Protein AF-A0A8T4Z631-F1 (afdb_monomer)

Solvent-accessible surface area (backbone atoms only — not comparable to full-atom values): 11661 Å² total; per-residue (Å²): 138,84,84,82,86,63,99,55,103,60,93,72,88,73,88,67,98,59,80,54,45,49,34,35,32,44,15,36,30,64,66,63,25,51,55,51,40,50,57,44,39,74,72,73,38,45,54,48,79,35,82,49,74,78,55,65,81,77,54,72,71,79,36,39,31,43,27,37,29,51,68,24,35,81,46,59,54,68,60,20,14,54,43,37,25,56,48,38,45,54,36,55,76,67,65,35,79,35,77,44,78,51,72,51,70,73,60,45,40,45,65,20,25,32,51,49,23,35,33,68,64,70,65,55,72,63,47,82,44,67,59,51,39,64,96,77,40,18,43,51,52,88,53,28,36,22,47,79,86,36,51,32,40,78,43,71,46,33,67,37,92,80,42,51,21,77,59,28,42,49,47,62,48,33,45,75,47,25,96,57,45,59,28,77,47,51,59,76,31,68,76,34,71,68,48,31,54,50,50,50,49,52,34,48,73,72,60,27,28,36,36,35,78

Foldseek 3Di:
DDLDDDPDPDRQDDDDPDLAAQEEEEELAPVLLVVVQVVCVVSVFAEDEAADLVCLVVDDSRGHYYYYHQVQLLPDLVSSLVSLLSSLLSCVVSVHPHYHYGAALLRGGQVQSSVVSNCVNVVQQADEAESADVVQQWDAAPQFTDRVNHTSLPDVQCVPPRTHDNDGRNQVVNVVRHPFAEAEDGPVQVVDDVSVVVRVVVCVVVSGRYYYD

Radius of gyration: 17.19 Å; Cα contacts (8 Å, |Δi|>4): 403; chains: 1; bounding box: 43×38×43 Å

Nearest PDB structures (foldseek):
  4xfm-assembly1_A  TM=9.436E-01  e=1.739E-15  Pectobacterium atrosepticum SCRI1043
  3dqq-assembly2_B  TM=9.424E-01  e=1.323E-14  Salmonella enterica subsp. enterica serovar Typhimurium
  3dqq-assembly1_A-2  TM=9.366E-01  e=4.416E-14  Salmonella enterica subsp. enterica serovar Typhimurium
  5dmh-assembly2_B  TM=9.183E-01  e=3.216E-14  Cupriavidus necator H16
  1yzy-assembly2_B  TM=9.073E-01  e=1.143E-13  Haemophilus influenzae

Structure (mmCIF, N/CA/C/O backbone):
data_AF-A0A8T4Z631-F1
#
_entry.id   AF-A0A8T4Z631-F1
#
loop_
_atom_site.group_PDB
_atom_site.id
_atom_site.type_symbol
_atom_site.label_atom_id
_atom_site.label_alt_id
_atom_site.label_comp_id
_atom_site.label_asym_id
_atom_site.label_entity_id
_atom_site.label_seq_id
_atom_site.pdbx_PDB_ins_code
_atom_site.Cartn_x
_atom_site.Cartn_y
_atom_site.Cartn_z
_atom_site.occupancy
_atom_site.B_iso_or_equiv
_atom_site.auth_seq_id
_atom_site.auth_comp_id
_atom_site.auth_asym_id
_atom_site.auth_atom_id
_atom_site.pdbx_PDB_model_num
ATOM 1 N N . MET A 1 1 ? -22.930 11.752 7.030 1.00 38.34 1 MET A N 1
ATOM 2 C CA . MET A 1 1 ? -21.666 12.297 6.495 1.00 38.34 1 MET A CA 1
ATOM 3 C C . MET A 1 1 ? -21.968 12.879 5.117 1.00 38.34 1 MET A C 1
ATOM 5 O O . MET A 1 1 ? -22.491 12.146 4.289 1.00 38.34 1 MET A O 1
ATOM 9 N N . LYS A 1 2 ? -21.793 14.190 4.899 1.00 23.59 2 LYS A N 1
ATOM 10 C CA . LYS A 1 2 ? -21.996 14.839 3.589 1.00 23.59 2 LYS A CA 1
ATOM 11 C C . LYS A 1 2 ? -20.621 15.268 3.084 1.00 23.59 2 LYS A C 1
ATOM 13 O O . LYS A 1 2 ? -20.040 16.187 3.647 1.00 23.59 2 LYS A O 1
ATOM 18 N N . TYR A 1 3 ? -20.108 14.593 2.062 1.00 34.78 3 TYR A N 1
ATOM 19 C CA . TYR A 1 3 ? -18.973 15.090 1.292 1.00 34.78 3 TYR A CA 1
ATOM 20 C C . TYR A 1 3 ? -19.517 16.160 0.342 1.00 34.78 3 TYR A C 1
ATOM 22 O O . TYR A 1 3 ? -20.403 15.869 -0.460 1.00 34.78 3 TYR A O 1
ATOM 30 N N . ILE A 1 4 ? -19.062 17.406 0.473 1.00 29.86 4 ILE A N 1
ATOM 31 C CA . ILE A 1 4 ? -19.377 18.454 -0.502 1.00 29.86 4 ILE A CA 1
ATOM 32 C C . ILE A 1 4 ? -18.250 18.431 -1.532 1.00 29.86 4 ILE A C 1
ATOM 34 O O . ILE A 1 4 ? -17.122 18.816 -1.235 1.00 29.86 4 ILE A O 1
ATOM 38 N N . TYR A 1 5 ? -18.558 17.919 -2.722 1.00 29.17 5 TYR A N 1
ATOM 39 C CA . TYR A 1 5 ? -17.719 18.071 -3.905 1.00 29.17 5 TYR A CA 1
ATOM 40 C C . TYR A 1 5 ? -17.897 19.502 -4.426 1.00 29.17 5 TYR A C 1
ATOM 42 O O . TYR A 1 5 ? -18.980 19.856 -4.884 1.00 29.17 5 TYR A O 1
ATOM 50 N N . GLU A 1 6 ? -16.855 20.329 -4.345 1.00 29.75 6 GLU A N 1
ATOM 51 C CA . GLU A 1 6 ? -16.788 21.598 -5.082 1.00 29.75 6 GLU A CA 1
ATOM 52 C C . GLU A 1 6 ? -15.973 21.407 -6.370 1.00 29.75 6 GLU A C 1
ATOM 54 O O . GLU A 1 6 ? -14.903 20.804 -6.352 1.00 29.75 6 GLU A O 1
ATOM 59 N N . GLU A 1 7 ? -16.476 21.959 -7.479 1.00 35.12 7 GLU A N 1
ATOM 60 C CA . GLU A 1 7 ? -16.032 21.834 -8.886 1.00 35.12 7 GLU A CA 1
ATOM 61 C C . GLU A 1 7 ? -14.609 22.340 -9.229 1.00 35.12 7 GLU A C 1
ATOM 63 O O . GLU A 1 7 ? -14.261 22.530 -10.395 1.00 35.12 7 GLU A O 1
ATOM 68 N N . SER A 1 8 ? -13.720 22.508 -8.253 1.00 38.06 8 SER A N 1
ATOM 69 C CA . SER A 1 8 ? -12.289 22.693 -8.525 1.00 38.06 8 SER A CA 1
ATOM 70 C C . SER A 1 8 ? -11.587 21.349 -8.341 1.00 38.06 8 SER A C 1
ATOM 72 O O . SER A 1 8 ? -11.856 20.660 -7.369 1.00 38.06 8 SER A O 1
ATOM 74 N N . HIS A 1 9 ? -10.714 20.950 -9.270 1.00 39.91 9 HIS A N 1
ATOM 75 C CA . HIS A 1 9 ? -10.110 19.609 -9.408 1.00 39.91 9 HIS A CA 1
ATOM 76 C C . HIS A 1 9 ? -9.180 19.153 -8.246 1.00 39.91 9 HIS A C 1
ATOM 78 O O . HIS A 1 9 ? -8.131 18.548 -8.466 1.00 39.91 9 HIS A O 1
ATOM 84 N N . ARG A 1 10 ? -9.516 19.450 -6.989 1.00 38.12 10 ARG A N 1
ATOM 85 C CA . ARG A 1 10 ? -8.820 19.017 -5.777 1.00 38.12 10 ARG A CA 1
ATOM 86 C C . ARG A 1 10 ? -9.844 18.695 -4.696 1.00 38.12 10 ARG A C 1
ATOM 88 O O . ARG A 1 10 ? -10.510 19.595 -4.192 1.00 38.12 10 ARG A O 1
ATOM 95 N N . ALA A 1 11 ? -9.915 17.428 -4.296 1.00 41.62 11 ALA A N 1
ATOM 96 C CA . ALA A 1 11 ? -10.585 17.049 -3.060 1.00 41.62 11 ALA A CA 1
ATOM 97 C C . ALA A 1 11 ? -9.910 17.793 -1.895 1.00 41.62 11 ALA A C 1
ATOM 99 O O . ALA A 1 11 ? -8.734 17.567 -1.608 1.00 41.62 11 ALA A O 1
ATOM 100 N N . LYS A 1 12 ? -10.626 18.718 -1.254 1.00 37.22 12 LYS A N 1
ATOM 101 C CA . LYS A 1 12 ? -10.192 19.329 0.005 1.00 37.22 12 LYS A CA 1
ATOM 102 C C . LYS A 1 12 ? -10.783 18.505 1.142 1.00 37.22 12 LYS A C 1
ATOM 104 O O . LYS A 1 12 ? -12.004 18.400 1.236 1.00 37.22 12 LYS A O 1
ATOM 109 N N . LEU A 1 13 ? -9.939 17.944 2.010 1.00 48.94 13 LEU A N 1
ATOM 110 C CA . LEU A 1 13 ? -10.410 17.496 3.320 1.00 48.94 13 LEU A CA 1
ATOM 111 C C . LEU A 1 13 ? -10.856 18.743 4.095 1.00 48.94 13 LEU A C 1
ATOM 113 O O . LEU A 1 13 ? -10.063 19.649 4.350 1.00 48.94 13 LEU A O 1
ATOM 117 N N . VAL A 1 14 ? -12.150 18.826 4.392 1.00 43.47 14 VAL A N 1
ATOM 118 C CA . VAL A 1 14 ? -12.734 19.914 5.180 1.00 43.47 14 VAL A CA 1
ATOM 119 C C . VAL A 1 14 ? -12.650 19.521 6.648 1.00 43.47 14 VAL A C 1
ATOM 121 O O . VAL A 1 14 ? -13.172 18.475 7.018 1.00 43.47 14 VAL A O 1
ATOM 124 N N . ARG A 1 15 ? -12.036 20.380 7.476 1.00 48.59 15 ARG A N 1
ATOM 125 C CA . ARG A 1 15 ? -11.939 20.197 8.933 1.00 48.59 15 ARG A CA 1
ATOM 126 C C . ARG A 1 15 ? -13.333 20.013 9.526 1.00 48.59 15 ARG A C 1
ATOM 128 O O . ARG A 1 15 ? -14.098 20.976 9.631 1.00 48.59 15 ARG A O 1
ATOM 135 N N . THR A 1 16 ? -13.649 18.801 9.959 1.00 46.75 16 THR A N 1
ATOM 136 C CA . THR A 1 16 ? -14.729 18.588 10.918 1.00 46.75 16 THR A CA 1
ATOM 137 C C . THR A 1 16 ? -14.157 18.843 12.306 1.00 46.75 16 THR A C 1
ATOM 139 O O . THR A 1 16 ? -13.132 18.282 12.658 1.00 46.75 16 THR A O 1
ATOM 142 N N . GLY A 1 17 ? -14.747 19.766 13.068 1.00 43.00 17 GLY A N 1
ATOM 143 C CA . GLY A 1 17 ? -14.206 20.290 14.333 1.00 43.00 17 GLY A CA 1
ATOM 144 C C . GLY A 1 17 ? -14.158 19.308 15.515 1.00 43.00 17 GLY A C 1
ATOM 145 O O . GLY A 1 17 ? -14.515 19.692 16.625 1.00 43.00 17 GLY A O 1
ATOM 146 N N . SER A 1 18 ? -13.747 18.060 15.302 1.00 47.25 18 SER A N 1
ATOM 147 C CA . SER A 1 18 ? -13.479 17.063 16.338 1.00 47.25 18 SER A CA 1
ATOM 148 C C . SER A 1 18 ? -11.974 16.925 16.578 1.00 47.25 18 SER A C 1
ATOM 150 O O . SER A 1 18 ? -11.205 16.822 15.631 1.00 47.25 18 SER A O 1
ATOM 152 N N . ASN A 1 19 ? -11.568 16.890 17.851 1.00 52.81 19 ASN A N 1
ATOM 153 C CA . ASN A 1 19 ? -10.188 16.730 18.344 1.00 52.81 19 ASN A CA 1
ATOM 154 C C . ASN A 1 19 ? -9.588 15.325 18.087 1.00 52.81 19 ASN A C 1
ATOM 156 O O . ASN A 1 19 ? -8.954 14.755 18.975 1.00 52.81 19 ASN A O 1
ATOM 160 N N . LEU A 1 20 ? -9.845 14.724 16.928 1.00 66.50 20 LEU A N 1
ATOM 161 C CA . LEU A 1 20 ? -9.451 13.354 16.611 1.00 66.50 20 LEU A CA 1
ATOM 162 C C . LEU A 1 20 ? -8.587 13.350 15.355 1.00 66.50 20 LEU A C 1
ATOM 164 O O . LEU A 1 20 ? -8.885 14.037 14.382 1.00 66.50 20 LEU A O 1
ATOM 168 N N . VAL A 1 21 ? -7.517 12.563 15.402 1.00 78.94 21 VAL A N 1
ATOM 169 C CA . VAL A 1 21 ? -6.667 12.275 14.247 1.00 78.94 21 VAL A CA 1
ATOM 170 C C . VAL A 1 21 ? -7.543 11.651 13.165 1.00 78.94 21 VAL A C 1
ATOM 172 O O . VAL A 1 21 ? -8.194 10.636 13.407 1.00 78.94 21 VAL A O 1
ATOM 175 N N . GLU A 1 22 ? -7.562 12.243 11.973 1.00 89.19 22 GLU A N 1
ATOM 176 C CA . GLU A 1 22 ? -8.437 11.794 10.887 1.00 89.19 22 GLU A CA 1
ATOM 177 C C . GLU A 1 22 ? -7.770 10.707 10.032 1.00 89.19 22 GLU A C 1
ATOM 179 O O . GLU A 1 22 ? -8.456 9.823 9.518 1.00 89.19 22 GLU A O 1
ATOM 184 N N . ILE A 1 23 ? -6.438 10.749 9.885 1.00 95.69 23 ILE A N 1
ATOM 185 C CA . ILE A 1 23 ? -5.686 9.816 9.034 1.00 95.69 23 ILE A CA 1
ATOM 186 C C . ILE A 1 23 ? -4.470 9.249 9.771 1.00 95.69 23 ILE A C 1
ATOM 188 O O . ILE A 1 23 ? -3.599 9.980 10.242 1.00 95.69 23 ILE A O 1
ATOM 192 N N . GLY A 1 24 ? -4.374 7.924 9.789 1.00 96.56 24 GLY A N 1
ATOM 193 C CA . GLY A 1 24 ? -3.217 7.167 10.243 1.00 96.56 24 GLY A CA 1
ATOM 194 C C . GLY A 1 24 ? -2.478 6.575 9.052 1.00 96.56 24 GLY A C 1
ATOM 195 O O . GLY A 1 24 ? -2.991 5.702 8.357 1.00 96.56 24 GLY A O 1
ATOM 196 N N . VAL A 1 25 ? -1.265 7.041 8.797 1.00 98.25 25 VAL A N 1
ATOM 197 C CA . VAL A 1 25 ? -0.382 6.488 7.776 1.00 98.25 25 VAL A CA 1
ATOM 198 C C . VAL A 1 25 ? 0.544 5.462 8.413 1.00 98.25 25 VAL A C 1
ATOM 200 O O . VAL A 1 25 ? 1.181 5.747 9.420 1.00 98.25 25 VAL A O 1
ATOM 203 N N . ILE A 1 26 ? 0.679 4.297 7.787 1.00 98.38 26 ILE A N 1
ATOM 204 C CA . ILE A 1 26 ? 1.702 3.304 8.136 1.00 98.38 26 ILE A CA 1
ATOM 205 C C . ILE A 1 26 ? 2.688 3.241 6.970 1.00 98.38 26 ILE A C 1
ATOM 207 O O . ILE A 1 26 ? 2.317 2.838 5.868 1.00 98.38 26 ILE A O 1
ATOM 211 N N . ALA A 1 27 ? 3.933 3.646 7.185 1.00 98.12 27 ALA A N 1
ATOM 212 C CA . ALA A 1 27 ? 4.992 3.661 6.181 1.00 98.12 27 ALA A CA 1
ATOM 213 C C . ALA A 1 27 ? 6.052 2.607 6.503 1.00 98.12 27 ALA A C 1
ATOM 215 O O . ALA A 1 27 ? 6.403 2.418 7.659 1.00 98.12 27 ALA A O 1
ATOM 216 N N . ASP A 1 28 ? 6.536 1.914 5.475 1.00 97.00 28 ASP A N 1
ATOM 217 C CA . ASP A 1 28 ? 7.517 0.831 5.597 1.00 97.00 28 ASP A CA 1
ATOM 218 C C . ASP A 1 28 ? 8.963 1.317 5.794 1.00 97.00 28 ASP A C 1
ATOM 220 O O . ASP A 1 28 ? 9.832 0.510 6.134 1.00 97.00 28 ASP A O 1
ATOM 224 N N . ASP A 1 29 ? 9.220 2.608 5.559 1.00 96.44 29 ASP A N 1
ATOM 225 C CA . ASP A 1 29 ? 10.499 3.277 5.793 1.00 96.44 29 ASP A CA 1
ATOM 226 C C . ASP A 1 29 ? 10.352 4.770 6.144 1.00 96.44 29 ASP A C 1
ATOM 228 O O . ASP A 1 29 ? 9.376 5.440 5.779 1.00 96.44 29 ASP A O 1
ATOM 232 N N . LEU A 1 30 ? 11.406 5.329 6.745 1.00 96.38 30 LEU A N 1
ATOM 233 C CA . LEU A 1 30 ? 11.456 6.731 7.157 1.00 96.38 30 LEU A CA 1
ATOM 234 C C . LEU A 1 30 ? 11.362 7.727 5.991 1.00 96.38 30 LEU A C 1
ATOM 236 O O . LEU A 1 30 ? 10.782 8.808 6.126 1.00 96.38 30 LEU A O 1
ATOM 240 N N . THR A 1 31 ? 11.937 7.399 4.829 1.00 94.50 31 THR A N 1
ATOM 241 C CA . THR A 1 31 ? 11.908 8.311 3.671 1.00 94.50 31 THR A CA 1
ATOM 242 C C . THR A 1 31 ? 10.494 8.422 3.112 1.00 94.50 31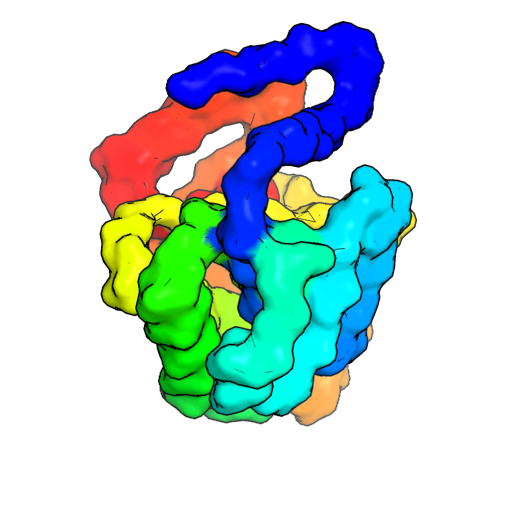 THR A C 1
ATOM 244 O O . THR A 1 31 ? 10.007 9.532 2.889 1.00 94.50 31 THR A O 1
ATOM 247 N N . GLY A 1 32 ? 9.800 7.294 2.943 1.00 94.06 32 GLY A N 1
ATOM 248 C CA . GLY A 1 32 ? 8.401 7.262 2.532 1.00 94.06 32 GLY A CA 1
ATOM 249 C C . GLY A 1 32 ? 7.463 7.885 3.565 1.00 94.06 32 GLY A C 1
ATOM 250 O O . GLY A 1 32 ? 6.494 8.545 3.173 1.00 94.06 32 GLY A O 1
ATOM 251 N N . ALA A 1 33 ? 7.766 7.733 4.858 1.00 96.94 33 ALA A N 1
ATOM 252 C CA . ALA A 1 33 ? 7.044 8.394 5.940 1.00 96.94 33 ALA A CA 1
ATOM 253 C C . ALA A 1 33 ? 7.127 9.925 5.817 1.00 96.94 33 ALA A C 1
ATOM 255 O O . ALA A 1 33 ? 6.100 10.604 5.753 1.00 96.94 33 ALA A O 1
ATOM 256 N N . ASN A 1 34 ? 8.343 10.465 5.702 1.00 96.94 34 ASN A N 1
ATOM 257 C CA . ASN A 1 34 ? 8.568 11.906 5.584 1.00 96.94 34 ASN A CA 1
ATOM 258 C C . ASN A 1 34 ? 8.007 12.490 4.282 1.00 96.94 34 ASN A C 1
ATOM 260 O O . ASN A 1 34 ? 7.379 13.547 4.324 1.00 96.94 34 ASN A O 1
ATOM 264 N N . ASP A 1 35 ? 8.175 11.809 3.142 1.00 94.19 35 ASP A N 1
ATOM 265 C CA . ASP A 1 35 ? 7.587 12.258 1.872 1.00 94.19 35 ASP A CA 1
ATOM 266 C C . ASP A 1 35 ? 6.061 12.367 1.989 1.00 94.19 35 ASP A C 1
ATOM 268 O O . ASP A 1 35 ? 5.486 13.417 1.698 1.00 94.19 35 ASP A O 1
ATOM 272 N N . THR A 1 36 ? 5.409 11.330 2.527 1.00 94.06 36 THR A N 1
ATOM 273 C CA . THR A 1 36 ? 3.954 11.327 2.741 1.00 94.06 36 THR A CA 1
ATOM 274 C C . THR A 1 36 ? 3.524 12.425 3.713 1.00 94.06 36 THR A C 1
ATOM 276 O O . THR A 1 36 ? 2.571 13.157 3.436 1.00 94.06 36 THR A O 1
ATOM 279 N N . GLY A 1 37 ? 4.250 12.592 4.822 1.00 96.00 37 GLY A N 1
ATOM 280 C CA . GLY A 1 37 ? 3.968 13.632 5.809 1.00 96.00 37 GLY A CA 1
ATOM 281 C C . GLY A 1 37 ? 4.041 15.043 5.218 1.00 96.00 37 GLY A C 1
ATOM 282 O O . GLY A 1 37 ? 3.163 15.873 5.462 1.00 96.00 37 GLY A O 1
ATOM 283 N N . VAL A 1 38 ? 5.030 15.299 4.356 1.00 95.81 38 VAL A N 1
ATOM 284 C CA . VAL A 1 38 ? 5.153 16.567 3.622 1.00 95.81 38 VAL A CA 1
ATOM 285 C C . VAL A 1 38 ? 3.978 16.780 2.663 1.00 95.81 38 VAL A C 1
ATOM 287 O O . VAL A 1 38 ? 3.501 17.912 2.552 1.00 95.81 38 VAL A O 1
ATOM 290 N N . GLN A 1 39 ? 3.481 15.740 1.981 1.00 94.69 39 GLN A N 1
ATOM 291 C CA . GLN A 1 39 ? 2.326 15.892 1.084 1.00 94.69 39 GLN A CA 1
ATOM 292 C C . GLN A 1 39 ? 1.060 16.313 1.842 1.00 94.69 39 GLN A C 1
ATOM 294 O O . GLN A 1 39 ? 0.379 17.237 1.394 1.00 94.69 39 GLN A O 1
ATOM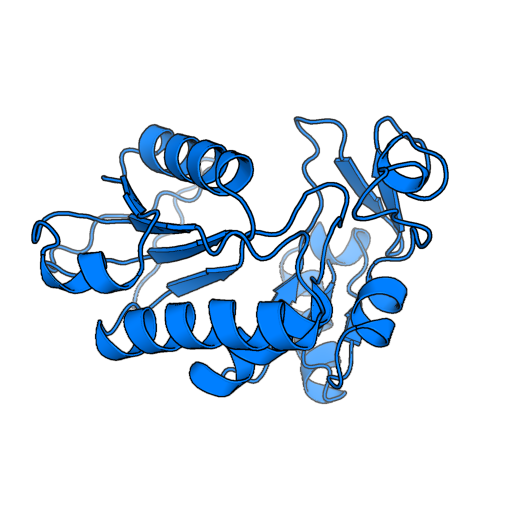 299 N N . PHE A 1 40 ? 0.773 15.707 3.001 1.00 95.62 40 PHE A N 1
ATOM 300 C CA . PHE A 1 40 ? -0.365 16.10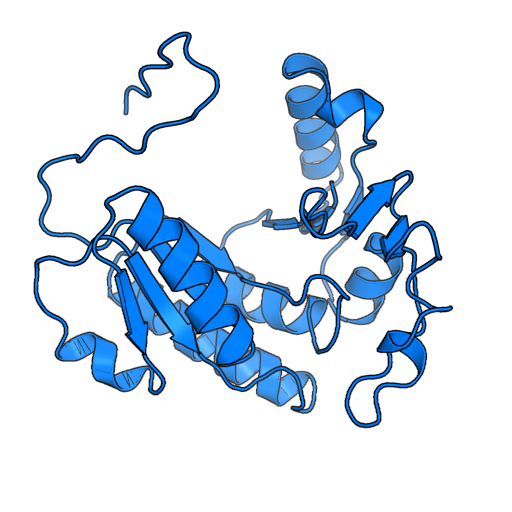3 3.840 1.00 95.62 40 PHE A CA 1
ATOM 301 C C . PHE A 1 40 ? -0.187 17.507 4.432 1.00 95.62 40 PHE A C 1
ATOM 303 O O . PHE A 1 40 ? -1.104 18.328 4.358 1.00 95.62 40 PHE A O 1
ATOM 310 N N . SER A 1 41 ? 1.016 17.839 4.912 1.00 94.94 41 SER A N 1
ATOM 311 C CA . SER A 1 41 ? 1.327 19.180 5.422 1.00 94.94 41 SER A CA 1
ATOM 312 C C . SER A 1 41 ? 1.138 20.274 4.363 1.00 94.94 41 SER A C 1
ATOM 314 O O . SER A 1 41 ? 0.569 21.327 4.654 1.00 94.94 41 SER A O 1
ATOM 316 N N . LYS A 1 42 ? 1.499 20.008 3.100 1.00 94.12 42 LYS A N 1
ATOM 317 C CA . LYS A 1 42 ? 1.238 20.919 1.968 1.00 94.12 42 LYS A CA 1
ATOM 318 C C . LYS A 1 42 ? -0.251 21.144 1.684 1.00 94.12 42 LYS A C 1
ATOM 320 O O . LYS A 1 42 ? -0.584 22.149 1.062 1.00 94.12 42 LYS A O 1
ATOM 325 N N . GLN A 1 43 ? -1.134 20.244 2.126 1.00 93.75 43 GLN A N 1
ATOM 326 C CA . GLN A 1 43 ? -2.590 20.436 2.071 1.00 93.75 43 GLN A CA 1
ATOM 327 C C . GLN A 1 43 ? -3.145 21.180 3.300 1.00 93.75 43 GLN A C 1
ATOM 329 O O . GLN A 1 43 ? -4.355 21.362 3.404 1.00 93.75 43 GLN A O 1
ATOM 334 N N . GLY A 1 44 ? -2.284 21.636 4.218 1.00 93.12 44 GLY A N 1
ATOM 335 C CA . GLY A 1 44 ? -2.678 22.360 5.428 1.00 93.12 44 GLY A CA 1
ATOM 336 C C . GLY A 1 44 ? -3.035 21.465 6.616 1.00 93.12 44 GLY A C 1
ATOM 337 O O . GLY A 1 44 ? -3.535 21.977 7.615 1.00 93.12 44 GLY A O 1
ATOM 338 N N . LEU A 1 45 ? -2.778 20.155 6.526 1.00 93.62 45 LEU A N 1
ATOM 339 C CA . LEU A 1 45 ? -3.037 19.201 7.604 1.00 93.62 45 LEU A CA 1
ATOM 340 C C . LEU A 1 45 ? -1.835 19.119 8.546 1.00 93.62 45 LEU A C 1
ATOM 342 O O . LEU A 1 45 ? -0.695 18.889 8.126 1.00 93.62 45 LEU A O 1
ATOM 346 N N . ARG A 1 46 ? -2.077 19.280 9.844 1.00 94.31 46 ARG A N 1
ATOM 347 C CA . ARG A 1 46 ? -1.046 19.154 10.875 1.00 94.31 46 ARG A CA 1
ATOM 348 C C . ARG A 1 46 ? -0.651 17.700 10.974 1.00 94.31 46 ARG A C 1
ATOM 350 O O . ARG A 1 46 ? -1.448 16.848 11.359 1.00 94.31 46 ARG A O 1
ATOM 357 N N . THR A 1 47 ? 0.583 17.445 10.578 1.00 94.88 47 THR A N 1
ATOM 358 C CA . THR A 1 47 ? 1.092 16.100 10.369 1.00 94.88 47 THR A CA 1
ATOM 359 C C . THR A 1 47 ? 2.302 15.878 11.255 1.00 94.88 47 THR A C 1
ATOM 361 O O . THR A 1 47 ? 3.188 16.732 11.302 1.00 94.88 47 THR A O 1
ATOM 364 N N . ILE A 1 48 ? 2.355 14.732 11.929 1.00 94.75 48 ILE A N 1
ATOM 365 C CA . ILE A 1 48 ? 3.558 14.271 12.625 1.00 94.75 48 ILE A CA 1
ATOM 366 C C . ILE A 1 48 ? 4.080 12.987 11.983 1.00 94.75 48 ILE A C 1
ATOM 368 O O . ILE A 1 48 ? 3.304 12.198 11.441 1.00 94.75 48 ILE A O 1
ATOM 372 N N . VAL A 1 49 ? 5.384 12.757 12.106 1.00 96.31 49 VAL A N 1
ATOM 373 C CA . VAL A 1 49 ? 6.012 11.467 11.813 1.00 96.31 49 VAL A CA 1
ATOM 374 C C . VAL A 1 49 ? 6.542 10.882 13.119 1.00 96.31 49 VAL A C 1
ATOM 376 O O . VAL A 1 49 ? 7.284 11.542 13.845 1.00 96.31 49 VAL A O 1
ATOM 379 N N . LEU A 1 50 ? 6.146 9.649 13.417 1.00 94.94 50 LEU A N 1
ATOM 380 C CA . LEU A 1 50 ? 6.552 8.874 14.577 1.00 94.94 50 LEU A CA 1
ATOM 381 C C . LEU A 1 50 ? 7.467 7.740 14.125 1.00 94.94 50 LEU A C 1
ATOM 383 O O . LEU A 1 50 ? 7.073 6.896 13.325 1.00 94.94 50 LEU A O 1
ATOM 387 N N . THR A 1 51 ? 8.672 7.695 14.685 1.00 93.06 51 THR A N 1
ATOM 388 C CA . THR A 1 51 ? 9.627 6.587 14.497 1.00 93.06 51 THR A CA 1
ATOM 389 C C . THR A 1 51 ? 9.428 5.462 15.512 1.00 93.06 51 THR A C 1
ATOM 391 O O . THR A 1 51 ? 10.065 4.414 15.431 1.00 93.06 51 THR A O 1
ATOM 394 N N . ARG A 1 52 ? 8.569 5.687 16.513 1.00 88.31 52 ARG A N 1
ATOM 395 C CA . ARG A 1 52 ? 8.220 4.728 17.562 1.00 88.31 52 ARG A CA 1
ATOM 396 C C . ARG A 1 52 ? 6.720 4.778 17.788 1.00 88.31 52 ARG A C 1
ATOM 398 O O . ARG A 1 52 ? 6.170 5.836 18.094 1.00 88.31 52 ARG A O 1
ATOM 405 N N . VAL A 1 53 ? 6.063 3.635 17.634 1.00 83.94 53 VAL A N 1
ATOM 406 C CA . VAL A 1 53 ? 4.603 3.522 17.738 1.00 83.94 53 VAL A CA 1
ATOM 407 C C . VAL A 1 53 ? 4.102 3.852 19.151 1.00 83.94 53 VAL A C 1
ATOM 409 O O . VAL A 1 53 ? 2.999 4.363 19.325 1.00 83.94 53 VAL A O 1
ATOM 412 N N . GLU A 1 54 ? 4.926 3.628 20.176 1.00 85.38 54 GLU A N 1
ATOM 413 C CA . GLU A 1 54 ? 4.573 3.878 21.575 1.00 85.38 54 GLU A CA 1
ATOM 414 C C . GLU A 1 54 ? 4.345 5.366 21.867 1.00 85.38 54 GLU A C 1
ATOM 416 O O . GLU A 1 54 ? 3.561 5.699 22.758 1.00 85.38 54 GLU A O 1
ATOM 421 N N . SER A 1 55 ? 4.966 6.254 21.083 1.00 85.94 55 SER A N 1
ATOM 422 C CA . SER A 1 55 ? 4.822 7.708 21.203 1.00 85.94 55 SER A CA 1
ATOM 423 C C . SER A 1 55 ? 3.427 8.217 20.833 1.00 85.94 55 SER A C 1
ATOM 425 O O . SER A 1 55 ? 3.123 9.376 21.098 1.00 85.94 55 SER A O 1
ATOM 427 N N . LEU A 1 56 ? 2.554 7.364 20.279 1.00 81.88 56 LEU A N 1
ATOM 428 C CA . LEU A 1 56 ? 1.170 7.723 19.962 1.00 81.88 56 LEU A CA 1
ATOM 429 C C . LEU A 1 56 ? 0.390 8.213 21.198 1.00 81.88 56 LEU A C 1
ATOM 431 O O . LEU A 1 56 ? -0.497 9.053 21.078 1.00 81.88 56 LEU A O 1
ATOM 435 N N . LYS A 1 57 ? 0.734 7.720 22.394 1.00 78.44 57 LYS A N 1
ATOM 436 C CA . LYS A 1 57 ? 0.053 8.074 23.652 1.00 78.44 57 LYS A CA 1
ATOM 437 C C . LYS A 1 57 ? 0.334 9.502 24.120 1.00 78.44 57 LYS A C 1
ATOM 439 O O . LYS A 1 57 ? -0.502 10.088 24.802 1.00 78.44 57 LYS A O 1
ATOM 444 N N . ASP A 1 58 ? 1.481 10.052 23.737 1.00 80.75 58 ASP A N 1
ATOM 445 C CA . ASP A 1 58 ? 1.961 11.368 24.176 1.00 80.75 58 ASP A CA 1
ATOM 446 C C . ASP A 1 58 ? 1.670 12.464 23.136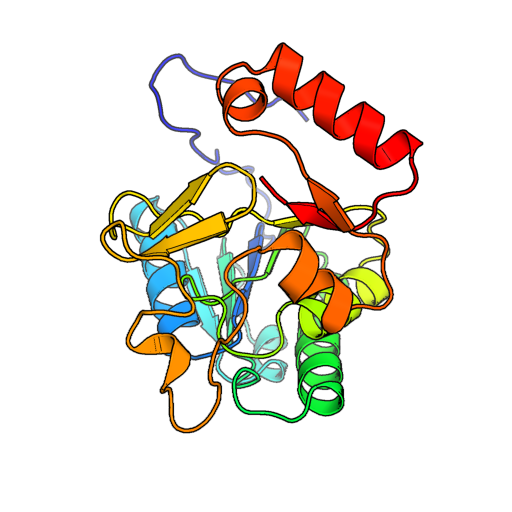 1.00 80.75 58 ASP A C 1
ATOM 448 O O . ASP A 1 58 ? 2.240 13.557 23.164 1.00 80.75 58 ASP A O 1
ATOM 452 N N . MET A 1 59 ? 0.789 12.161 22.182 1.00 80.06 59 MET A N 1
ATOM 453 C CA . MET A 1 59 ? 0.522 13.008 21.032 1.00 80.06 59 MET A CA 1
ATOM 454 C C . MET A 1 59 ? -0.227 14.296 21.397 1.00 80.06 59 MET A C 1
ATOM 456 O O . MET A 1 59 ? -1.190 14.264 22.172 1.00 80.06 59 MET A O 1
ATOM 460 N N . PRO A 1 60 ? 0.145 15.445 20.795 1.00 78.00 60 PRO A N 1
ATOM 461 C CA . PRO A 1 60 ? -0.662 16.651 20.886 1.00 78.00 60 PRO A CA 1
ATOM 462 C C . PRO A 1 60 ? -2.087 16.388 20.389 1.00 78.00 60 PRO A C 1
ATOM 464 O O . PRO A 1 60 ? -2.288 15.728 19.372 1.00 78.00 60 PRO A O 1
ATOM 467 N N . ARG A 1 61 ? -3.083 16.970 21.065 1.00 73.19 61 ARG A N 1
ATOM 468 C CA . ARG A 1 61 ? -4.519 16.788 20.758 1.00 73.19 61 ARG A CA 1
ATOM 469 C C . ARG A 1 61 ? -4.985 17.475 19.467 1.00 73.19 61 ARG A C 1
ATOM 471 O O . ARG A 1 61 ? -6.180 17.578 19.226 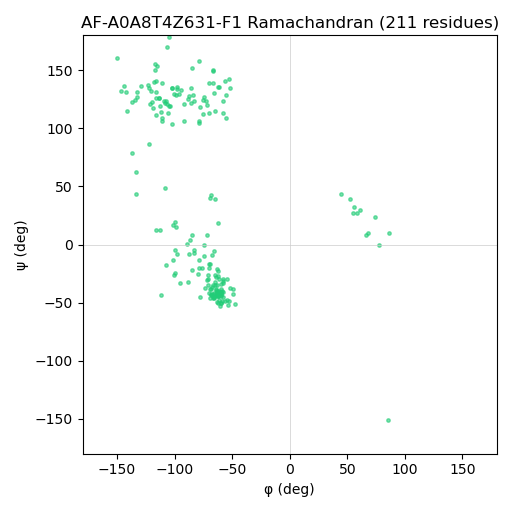1.00 73.19 61 ARG A O 1
ATOM 478 N N . ASP A 1 62 ? -4.051 18.000 18.685 1.00 84.94 62 ASP A N 1
ATOM 479 C CA . ASP A 1 62 ? -4.307 18.960 17.619 1.00 84.94 62 ASP A CA 1
ATOM 480 C C . ASP A 1 62 ? -3.560 18.574 16.334 1.00 84.94 62 ASP A C 1
ATOM 482 O O . ASP A 1 62 ? -2.901 19.390 15.690 1.00 84.94 62 ASP A O 1
ATOM 486 N N . ILE A 1 63 ? -3.619 17.280 16.016 1.00 90.75 63 ILE A N 1
ATOM 487 C CA . ILE A 1 63 ? -2.958 16.641 14.879 1.00 90.75 63 ILE A CA 1
ATOM 488 C C . ILE A 1 63 ? -4.024 16.003 14.001 1.00 90.75 63 ILE A C 1
ATOM 490 O O . ILE A 1 63 ? -4.894 15.293 14.495 1.00 90.75 63 ILE A O 1
ATOM 494 N N . ASP A 1 64 ? -3.930 16.252 12.699 1.00 92.00 64 ASP A N 1
ATOM 495 C CA . ASP A 1 64 ? -4.899 15.771 11.716 1.00 92.00 64 ASP A CA 1
ATOM 496 C C . ASP A 1 64 ? -4.407 14.456 11.076 1.00 92.00 64 ASP A C 1
ATOM 498 O O . ASP A 1 64 ? -5.205 13.571 10.765 1.00 92.00 64 ASP A O 1
ATOM 502 N N . VAL A 1 65 ? -3.082 14.301 10.925 1.00 95.69 65 VAL A N 1
ATOM 503 C CA . VAL A 1 65 ? -2.440 13.121 10.325 1.00 95.69 65 VAL A CA 1
ATOM 504 C C . VAL A 1 65 ? -1.284 12.619 11.185 1.00 95.69 65 VAL A C 1
ATOM 506 O O . VAL A 1 65 ? -0.382 13.377 11.552 1.00 95.69 65 VAL A O 1
ATOM 509 N N . ILE A 1 66 ? -1.259 11.317 11.448 1.00 95.56 66 ILE A N 1
ATOM 510 C CA . ILE A 1 66 ? -0.127 10.647 12.094 1.00 95.56 66 ILE A CA 1
ATOM 511 C C . ILE A 1 66 ? 0.503 9.693 11.099 1.00 95.56 66 ILE A C 1
ATOM 513 O O . ILE A 1 66 ? -0.176 8.829 10.560 1.00 95.56 66 ILE A O 1
ATOM 517 N N . VAL A 1 67 ? 1.806 9.824 10.880 1.00 97.50 67 VAL A N 1
ATOM 518 C CA . VAL A 1 67 ? 2.586 8.894 10.068 1.00 97.50 67 VAL A CA 1
ATOM 519 C C . VAL A 1 67 ? 3.462 8.051 10.977 1.00 97.50 67 VAL A C 1
ATOM 521 O O . VAL A 1 67 ? 4.280 8.593 11.707 1.00 97.50 67 VAL A O 1
ATOM 524 N N . ILE A 1 68 ? 3.303 6.735 10.935 1.00 97.44 68 ILE A N 1
ATOM 525 C CA . ILE A 1 68 ? 4.095 5.777 11.703 1.00 97.44 68 ILE A CA 1
ATOM 526 C C . ILE A 1 68 ? 5.075 5.110 10.744 1.00 97.44 68 ILE A C 1
ATOM 528 O O . ILE A 1 68 ? 4.656 4.462 9.786 1.00 97.44 68 ILE A O 1
ATOM 532 N N . ASP A 1 69 ? 6.366 5.272 11.004 1.00 97.50 69 ASP A N 1
ATOM 533 C CA . ASP A 1 69 ? 7.430 4.540 10.324 1.00 97.50 69 ASP A CA 1
ATOM 534 C C . ASP A 1 69 ? 7.671 3.198 11.027 1.00 97.50 69 ASP A C 1
ATOM 536 O O . ASP A 1 69 ? 7.956 3.149 12.226 1.00 97.50 69 ASP A O 1
ATOM 540 N N . THR A 1 70 ? 7.526 2.101 10.286 1.00 97.12 70 THR A N 1
ATOM 541 C CA . THR A 1 70 ? 7.693 0.741 10.805 1.00 97.12 70 THR A CA 1
ATOM 542 C C . THR A 1 70 ? 9.070 0.148 10.529 1.00 97.12 70 THR A C 1
ATOM 544 O O . THR A 1 70 ? 9.363 -0.931 11.062 1.00 97.12 70 THR A O 1
ATOM 547 N N . GLU A 1 71 ? 9.921 0.803 9.726 1.00 96.56 71 GLU A N 1
ATOM 548 C CA . GLU A 1 71 ? 11.232 0.283 9.296 1.00 96.56 71 GLU A CA 1
ATOM 549 C C . GLU A 1 71 ? 11.147 -1.202 8.874 1.00 96.56 71 GLU A C 1
ATOM 551 O O . GLU A 1 71 ? 11.932 -2.056 9.302 1.00 96.56 71 GLU A O 1
ATOM 556 N N . SER A 1 72 ? 10.096 -1.545 8.121 1.00 97.06 72 SER A N 1
ATOM 557 C CA . SER A 1 72 ? 9.699 -2.925 7.811 1.00 97.06 72 SER A CA 1
ATOM 558 C C . SER A 1 72 ? 10.107 -3.387 6.415 1.00 97.06 72 SER A C 1
AT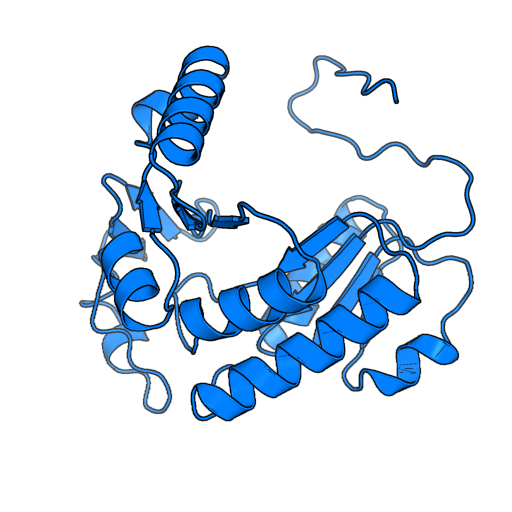OM 560 O O . SER A 1 72 ? 10.112 -4.594 6.156 1.00 97.06 72 SER A O 1
ATOM 562 N N . ARG A 1 73 ? 10.522 -2.465 5.534 1.00 96.69 73 ARG A N 1
ATOM 563 C CA . ARG A 1 73 ? 10.847 -2.761 4.129 1.00 96.69 73 ARG A CA 1
ATOM 564 C C . ARG A 1 73 ? 11.849 -3.902 3.966 1.00 96.69 73 ARG A C 1
ATOM 566 O O . ARG A 1 73 ? 11.632 -4.801 3.162 1.00 96.69 73 ARG A O 1
ATOM 573 N N . ALA A 1 74 ? 12.948 -3.847 4.713 1.00 96.44 74 ALA A N 1
ATOM 574 C CA . ALA A 1 74 ? 14.058 -4.795 4.614 1.00 96.44 74 ALA A CA 1
ATOM 575 C C . ALA A 1 74 ? 13.900 -6.030 5.518 1.00 96.44 74 ALA A C 1
ATOM 577 O O . ALA A 1 74 ? 14.795 -6.875 5.570 1.00 96.44 74 ALA A O 1
ATOM 578 N N . LEU A 1 75 ? 12.803 -6.128 6.273 1.00 97.62 75 LEU A N 1
ATOM 579 C CA . LEU A 1 75 ? 12.603 -7.231 7.203 1.00 97.62 75 LEU A CA 1
ATOM 580 C C . LEU A 1 75 ? 12.137 -8.502 6.484 1.00 97.62 75 LEU A C 1
ATOM 582 O O . LEU A 1 75 ? 11.520 -8.432 5.419 1.00 97.62 75 LEU A O 1
ATOM 586 N N . PRO A 1 76 ? 12.344 -9.676 7.104 1.00 97.81 76 PRO A N 1
ATOM 587 C CA . PRO A 1 76 ? 11.601 -10.875 6.750 1.00 97.81 76 PRO A CA 1
ATOM 588 C C . PRO A 1 76 ? 10.088 -10.623 6.775 1.00 97.81 76 PRO A C 1
ATOM 590 O O . PRO A 1 76 ? 9.577 -9.954 7.673 1.00 97.81 76 PRO A O 1
ATOM 593 N N . SER A 1 77 ? 9.370 -11.226 5.827 1.00 97.75 77 SER A N 1
ATOM 594 C CA . SER A 1 77 ? 7.928 -11.037 5.612 1.00 97.75 77 SER A CA 1
ATOM 595 C C . SER A 1 77 ? 7.064 -11.166 6.875 1.00 97.75 77 SER A C 1
ATOM 597 O O . SER A 1 77 ? 6.099 -10.415 7.017 1.00 97.75 77 SER A O 1
ATOM 599 N N . SER A 1 78 ? 7.382 -12.101 7.780 1.00 98.12 78 SER A N 1
ATOM 600 C CA . SER A 1 78 ? 6.646 -12.296 9.039 1.00 98.12 78 SER A CA 1
ATOM 601 C C . SER A 1 78 ? 6.870 -11.153 10.029 1.00 98.12 78 SER A C 1
ATOM 603 O O . SER A 1 78 ? 5.920 -10.659 10.621 1.00 98.12 78 SER A O 1
ATOM 605 N N . LEU A 1 79 ? 8.108 -10.669 10.152 1.00 98.25 79 LEU A N 1
ATOM 606 C CA . LEU A 1 79 ? 8.428 -9.536 11.020 1.00 98.25 79 LEU A CA 1
ATOM 607 C C . LEU A 1 79 ? 7.869 -8.223 10.464 1.00 98.25 79 LEU A C 1
ATOM 609 O O . LEU A 1 79 ? 7.442 -7.368 11.236 1.00 98.25 79 LEU A O 1
ATOM 613 N N . ALA A 1 80 ? 7.846 -8.063 9.136 1.00 98.38 80 ALA A N 1
ATOM 614 C CA . ALA A 1 80 ? 7.186 -6.927 8.500 1.00 98.38 80 ALA A CA 1
ATOM 615 C C . ALA A 1 80 ? 5.682 -6.913 8.818 1.00 98.38 80 ALA A C 1
ATOM 617 O O . ALA A 1 80 ? 5.179 -5.886 9.270 1.00 98.38 80 ALA A O 1
ATOM 618 N N . TYR A 1 81 ? 5.009 -8.065 8.676 1.00 98.69 81 TYR A N 1
ATOM 619 C CA . TYR A 1 81 ? 3.613 -8.263 9.085 1.00 98.69 81 TYR A CA 1
ATOM 620 C C . TYR A 1 81 ? 3.398 -7.865 10.554 1.00 98.69 81 TYR A C 1
ATOM 622 O O . TYR A 1 81 ? 2.541 -7.029 10.834 1.00 98.69 81 TYR A O 1
ATOM 630 N N . ASP A 1 82 ? 4.207 -8.390 11.481 1.00 98.38 82 ASP A N 1
ATOM 631 C CA . ASP A 1 82 ? 4.047 -8.123 12.917 1.00 98.38 82 ASP A CA 1
ATOM 632 C C . ASP A 1 82 ? 4.219 -6.633 13.251 1.00 98.38 82 ASP A C 1
ATOM 634 O O . ASP A 1 82 ? 3.446 -6.072 14.029 1.00 98.38 82 ASP A O 1
ATOM 638 N N . ARG A 1 83 ? 5.194 -5.952 12.633 1.00 97.50 83 ARG A N 1
ATOM 639 C CA . ARG A 1 83 ? 5.415 -4.517 12.872 1.00 97.50 83 ARG A CA 1
ATOM 640 C C . ARG A 1 83 ? 4.257 -3.654 12.393 1.00 97.50 83 ARG A C 1
ATOM 642 O O . ARG A 1 83 ? 3.818 -2.768 13.127 1.00 97.50 83 ARG A O 1
ATOM 649 N N . VAL A 1 84 ? 3.753 -3.897 11.183 1.00 98.06 84 VAL A N 1
ATOM 650 C CA . VAL A 1 84 ? 2.624 -3.106 10.673 1.00 98.06 84 VAL A CA 1
ATOM 651 C C . VAL A 1 84 ? 1.325 -3.441 11.395 1.00 98.06 84 VAL A C 1
ATOM 653 O O . VAL A 1 84 ? 0.487 -2.559 11.562 1.00 98.06 84 VAL A O 1
ATOM 656 N N . LYS A 1 85 ? 1.183 -4.682 11.876 1.00 98.25 85 LYS A N 1
ATOM 657 C CA . LYS A 1 85 ? 0.070 -5.109 12.718 1.00 98.25 85 LYS A CA 1
ATOM 658 C C . LYS A 1 85 ? 0.028 -4.291 14.010 1.00 98.25 85 LYS A C 1
ATOM 660 O O . LYS A 1 85 ? -0.996 -3.687 14.300 1.00 98.25 85 LYS A O 1
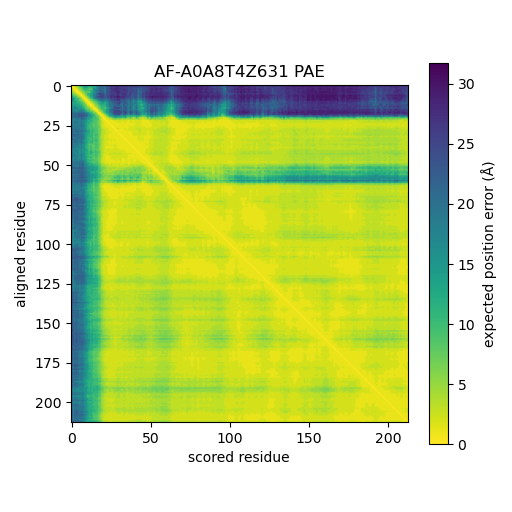ATOM 665 N N . ILE A 1 86 ? 1.152 -4.182 14.723 1.00 97.62 86 ILE A N 1
ATOM 666 C CA . ILE A 1 86 ? 1.253 -3.370 15.949 1.00 97.62 86 ILE A CA 1
ATOM 667 C C . ILE A 1 86 ? 0.924 -1.894 15.667 1.00 97.62 86 ILE A C 1
ATOM 669 O O . ILE A 1 86 ? 0.211 -1.254 16.441 1.00 97.62 86 ILE A O 1
ATOM 673 N N . ALA A 1 87 ? 1.414 -1.341 14.552 1.00 97.44 87 ALA A N 1
ATOM 674 C CA . ALA A 1 87 ? 1.086 0.029 14.155 1.00 97.44 87 ALA A CA 1
ATOM 675 C C . ALA A 1 87 ? -0.420 0.210 13.896 1.00 97.44 87 ALA A C 1
ATOM 677 O O . ALA A 1 87 ? -1.017 1.172 14.380 1.00 97.44 87 ALA A O 1
ATOM 678 N N . ALA A 1 88 ? -1.045 -0.733 13.186 1.00 97.69 88 ALA A N 1
ATOM 679 C CA . ALA A 1 88 ? -2.483 -0.728 12.942 1.00 97.69 88 ALA A CA 1
ATOM 680 C C . ALA A 1 88 ? -3.289 -0.866 14.243 1.00 97.69 88 ALA A C 1
ATOM 682 O O . ALA A 1 88 ? -4.274 -0.153 14.408 1.00 97.69 88 ALA A O 1
ATOM 683 N N . GLU A 1 89 ? -2.859 -1.712 15.186 1.00 96.94 89 GLU A N 1
ATOM 684 C CA . GLU A 1 89 ? -3.538 -1.901 16.480 1.00 96.94 89 GLU A CA 1
ATOM 685 C C . GLU A 1 89 ? -3.591 -0.586 17.248 1.00 96.94 89 GLU A C 1
ATOM 687 O O . GLU A 1 89 ? -4.640 -0.203 17.756 1.00 96.94 89 GLU A O 1
ATOM 692 N N . LYS A 1 90 ? -2.485 0.160 17.255 1.00 94.44 90 LYS A N 1
ATOM 693 C CA . LYS A 1 90 ? -2.412 1.456 17.932 1.00 94.44 90 LYS A CA 1
ATOM 694 C C . LYS A 1 90 ? -3.282 2.519 17.269 1.00 94.44 90 LYS A C 1
ATOM 696 O O . LYS A 1 90 ? -3.893 3.314 17.977 1.00 94.44 90 LYS A O 1
ATOM 701 N N . LEU A 1 91 ? -3.386 2.515 15.941 1.00 93.56 91 LEU A N 1
ATOM 702 C CA . LEU A 1 91 ? -4.292 3.416 15.222 1.00 93.56 91 LEU A CA 1
ATOM 703 C C . LEU A 1 91 ? -5.768 3.067 15.466 1.00 93.56 91 LEU A C 1
ATOM 705 O O . LEU A 1 91 ? -6.578 3.975 15.640 1.00 93.56 91 LEU A O 1
ATOM 709 N N . VAL A 1 92 ? -6.112 1.777 15.537 1.00 93.69 92 VAL A N 1
ATOM 710 C CA . VAL A 1 92 ? -7.470 1.318 15.876 1.00 93.69 92 VAL A CA 1
ATOM 711 C C . VAL A 1 92 ? -7.819 1.636 17.333 1.00 93.69 92 VAL A C 1
ATOM 713 O O . VAL A 1 92 ? -8.904 2.147 17.591 1.00 93.69 92 VAL A O 1
ATOM 716 N N . GLU A 1 93 ? -6.903 1.405 18.281 1.00 91.75 93 GLU A N 1
ATOM 717 C CA . GLU A 1 93 ? -7.059 1.796 19.695 1.00 91.75 93 GLU A CA 1
ATOM 718 C C . GLU A 1 93 ? -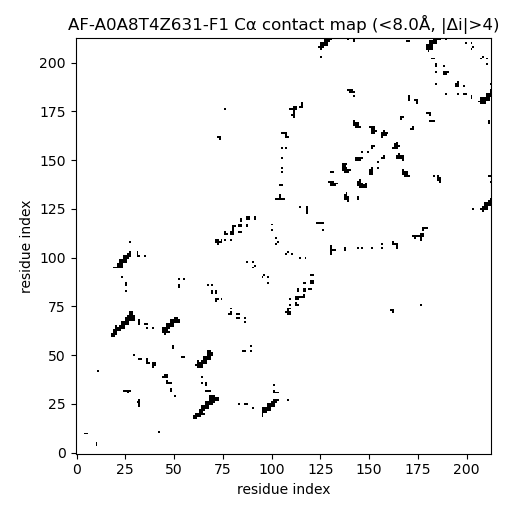7.278 3.308 19.857 1.00 91.75 93 GLU A C 1
ATOM 720 O O . GLU A 1 93 ? -7.994 3.733 20.760 1.00 91.75 93 GLU A O 1
ATOM 725 N N . ALA A 1 94 ? -6.663 4.115 18.988 1.00 88.12 94 ALA A N 1
ATOM 726 C CA . ALA A 1 94 ? -6.823 5.566 18.943 1.00 88.12 94 ALA A CA 1
ATOM 727 C C . ALA A 1 94 ? -8.044 6.029 18.121 1.00 88.12 94 ALA A C 1
ATOM 729 O O . ALA A 1 94 ? -8.186 7.227 17.880 1.00 88.12 94 ALA A O 1
ATOM 730 N N . GLU A 1 95 ? -8.901 5.099 17.685 1.00 90.00 95 GLU A N 1
ATOM 731 C CA . GLU A 1 95 ? -10.132 5.355 16.925 1.00 90.00 95 GLU A CA 1
ATOM 732 C C . GLU A 1 95 ? -9.906 6.158 15.629 1.00 90.00 95 GLU A C 1
ATOM 734 O O . GLU A 1 95 ? -10.767 6.923 15.190 1.00 90.00 95 GLU A O 1
ATOM 739 N N . VAL A 1 96 ? -8.745 5.977 14.989 1.00 90.56 96 VAL A N 1
ATOM 740 C CA . VAL A 1 96 ? -8.407 6.672 13.742 1.00 90.56 96 VAL A CA 1
ATOM 741 C C . VAL A 1 96 ? -9.244 6.101 12.589 1.00 90.56 96 VAL A C 1
ATOM 743 O O . VAL A 1 96 ? -9.134 4.910 12.286 1.00 90.56 96 VAL A O 1
ATOM 746 N N . PRO A 1 97 ? -10.066 6.918 11.903 1.00 91.00 97 PRO A N 1
ATOM 747 C CA . PRO A 1 97 ? -11.078 6.404 10.983 1.00 91.00 97 PRO A CA 1
ATOM 748 C C . PRO A 1 97 ? -10.521 6.001 9.613 1.00 91.00 97 PRO A C 1
ATOM 750 O O . PRO A 1 97 ? -11.124 5.175 8.928 1.00 91.00 97 PRO A O 1
ATOM 753 N N . ILE A 1 98 ? -9.397 6.585 9.185 1.00 94.75 98 ILE A N 1
ATOM 754 C CA . ILE A 1 98 ? -8.787 6.313 7.881 1.00 94.75 98 ILE A CA 1
ATOM 755 C C . ILE A 1 98 ? -7.369 5.802 8.093 1.00 94.75 98 ILE A C 1
ATOM 757 O O . ILE A 1 98 ? -6.520 6.512 8.627 1.00 94.75 98 ILE A O 1
ATOM 761 N N . ILE A 1 99 ? -7.091 4.592 7.609 1.00 96.38 99 ILE A N 1
ATOM 762 C CA . ILE A 1 99 ? -5.739 4.036 7.583 1.00 96.38 99 ILE A CA 1
ATOM 763 C C . ILE A 1 99 ? -5.224 4.035 6.147 1.00 96.38 99 ILE A C 1
ATOM 765 O O . ILE A 1 99 ? -5.825 3.448 5.250 1.00 96.38 99 ILE A O 1
ATOM 769 N N . TYR A 1 100 ? -4.084 4.687 5.940 1.00 97.81 100 TYR A N 1
ATOM 770 C CA . TYR A 1 100 ? -3.371 4.721 4.672 1.00 97.81 100 TYR A CA 1
ATOM 771 C C . TYR A 1 100 ? -2.066 3.935 4.799 1.00 97.81 100 TYR A C 1
ATOM 773 O O . TYR A 1 100 ? -1.099 4.387 5.416 1.00 97.81 100 TYR A O 1
ATOM 781 N N . LYS A 1 101 ? -2.007 2.744 4.197 1.00 98.06 101 LYS A N 1
ATOM 782 C CA . LYS A 1 101 ? -0.749 2.002 4.108 1.00 98.06 101 LYS A CA 1
ATOM 783 C C . LYS A 1 101 ? 0.103 2.589 2.986 1.00 98.06 101 LYS A C 1
ATOM 785 O O . LYS A 1 101 ? -0.158 2.361 1.807 1.00 98.06 101 LYS A O 1
ATOM 790 N N . LYS A 1 102 ? 1.156 3.317 3.352 1.00 97.38 102 LYS A N 1
ATOM 791 C CA . LYS A 1 102 ? 2.164 3.782 2.403 1.00 97.38 102 LYS A CA 1
ATOM 792 C C . LYS A 1 102 ? 3.044 2.600 1.992 1.00 97.38 102 LYS A C 1
ATOM 794 O O . LYS A 1 102 ? 3.599 1.905 2.844 1.00 97.38 102 LYS A O 1
ATOM 799 N N . ILE A 1 103 ? 3.165 2.405 0.681 1.00 95.25 103 ILE A N 1
ATOM 800 C CA . ILE A 1 103 ? 4.037 1.413 0.039 1.00 95.25 103 ILE A CA 1
ATOM 801 C C . ILE A 1 103 ? 5.088 2.116 -0.818 1.00 95.25 103 ILE A C 1
ATOM 803 O O . ILE A 1 103 ? 4.872 3.244 -1.277 1.00 95.25 103 ILE A O 1
ATOM 807 N N . ASP A 1 104 ? 6.228 1.476 -1.054 1.00 95.00 104 ASP A N 1
ATOM 808 C CA . ASP A 1 104 ? 7.227 1.990 -1.984 1.00 95.00 104 ASP A CA 1
ATOM 809 C C . ASP A 1 104 ? 6.674 2.068 -3.422 1.00 95.00 104 ASP A C 1
ATOM 811 O O . ASP A 1 104 ? 6.053 1.135 -3.925 1.00 95.00 104 ASP A O 1
ATOM 815 N N . SER A 1 105 ? 6.927 3.181 -4.117 1.00 92.00 105 SER A N 1
ATOM 816 C CA . SER A 1 105 ? 6.431 3.388 -5.493 1.00 92.00 105 SER A CA 1
ATOM 817 C C . SER A 1 105 ? 7.113 2.481 -6.527 1.00 92.00 105 SER A C 1
ATOM 819 O O . SER A 1 105 ? 6.615 2.310 -7.644 1.00 92.00 105 SER A O 1
ATOM 821 N N . THR A 1 106 ? 8.254 1.893 -6.153 1.00 95.50 106 THR A N 1
ATOM 822 C CA . THR A 1 106 ? 8.945 0.835 -6.895 1.00 95.50 106 THR A CA 1
ATOM 823 C C . THR A 1 106 ? 8.692 -0.554 -6.303 1.00 95.50 106 THR A C 1
ATOM 825 O O . THR A 1 106 ? 9.396 -1.492 -6.647 1.00 95.50 106 THR A O 1
ATOM 828 N N . LEU A 1 107 ? 7.662 -0.698 -5.458 1.00 97.38 107 LEU A N 1
ATOM 829 C CA . LEU A 1 107 ? 7.168 -1.953 -4.874 1.00 97.38 107 LEU A CA 1
ATOM 830 C C . LEU A 1 107 ? 8.226 -2.778 -4.128 1.00 97.38 107 LEU A C 1
ATOM 832 O O . LEU A 1 107 ? 8.109 -4.001 -4.032 1.00 97.38 107 LEU A O 1
ATOM 836 N N . LYS A 1 108 ? 9.260 -2.121 -3.596 1.00 97.00 108 LYS A N 1
ATOM 837 C CA . LYS A 1 108 ? 10.232 -2.768 -2.715 1.00 97.00 108 LYS A CA 1
ATOM 838 C C . LYS A 1 108 ? 9.586 -3.179 -1.394 1.00 97.00 108 LYS A C 1
ATOM 840 O O . LYS A 1 108 ? 8.674 -2.521 -0.901 1.00 97.00 108 LYS A O 1
ATOM 845 N N . GLY A 1 109 ? 10.119 -4.245 -0.804 1.00 95.75 109 GLY A N 1
ATOM 846 C CA . GLY A 1 109 ? 9.691 -4.758 0.494 1.00 95.75 109 GLY A CA 1
ATOM 847 C C . GLY A 1 109 ? 8.501 -5.714 0.432 1.00 95.75 109 GLY A C 1
ATOM 848 O O . GLY A 1 109 ? 8.315 -6.462 -0.533 1.00 95.75 109 GLY A O 1
ATOM 849 N N . ASN A 1 110 ? 7.720 -5.720 1.510 1.00 97.56 110 ASN A N 1
ATOM 850 C CA . ASN A 1 110 ? 6.768 -6.780 1.835 1.00 97.56 110 ASN A CA 1
ATOM 851 C C . ASN A 1 110 ? 5.306 -6.341 1.646 1.00 97.56 110 ASN A C 1
ATOM 853 O O . ASN A 1 110 ? 4.478 -6.529 2.533 1.00 97.56 110 ASN A O 1
ATOM 857 N N . VAL A 1 111 ? 4.979 -5.743 0.496 1.00 98.12 111 VAL A N 1
ATOM 858 C CA . VAL A 1 111 ? 3.664 -5.131 0.223 1.00 98.12 111 VAL A CA 1
ATOM 859 C C . VAL A 1 111 ? 2.495 -6.042 0.614 1.00 98.12 111 VAL A C 1
ATOM 861 O O . VAL A 1 111 ? 1.603 -5.611 1.341 1.00 98.12 111 VAL A O 1
ATOM 864 N N . GLY A 1 112 ? 2.497 -7.303 0.169 1.00 98.44 112 GLY A N 1
ATOM 865 C CA . GLY A 1 112 ? 1.391 -8.224 0.446 1.00 98.44 112 GLY A CA 1
ATOM 866 C C . GLY A 1 112 ? 1.253 -8.594 1.925 1.00 98.44 112 GLY A C 1
ATOM 867 O O . GLY A 1 112 ? 0.149 -8.528 2.462 1.00 98.44 112 GLY A O 1
ATOM 868 N N . SER A 1 113 ? 2.351 -8.936 2.605 1.00 98.50 113 SER A N 1
ATOM 869 C CA . SER A 1 113 ? 2.277 -9.326 4.019 1.00 98.50 113 SER A CA 1
ATOM 870 C C . SER A 1 113 ? 1.985 -8.135 4.928 1.00 98.50 113 SER A C 1
ATOM 872 O O . SER A 1 113 ? 1.319 -8.283 5.949 1.00 98.50 113 SER A O 1
ATOM 874 N N . GLU A 1 114 ? 2.419 -6.934 4.550 1.00 98.75 114 GLU A N 1
ATOM 875 C CA . GLU A 1 114 ? 2.068 -5.732 5.290 1.00 98.75 114 GLU A CA 1
ATOM 876 C C . GLU A 1 114 ? 0.574 -5.396 5.151 1.00 98.75 114 GLU A C 1
ATOM 878 O O . GLU A 1 114 ? -0.086 -5.078 6.142 1.00 98.75 114 GLU A O 1
ATOM 883 N N . LEU A 1 115 ? 0.006 -5.519 3.946 1.00 98.62 115 LEU A N 1
ATOM 884 C CA . LEU A 1 115 ? -1.439 -5.367 3.743 1.00 98.62 115 LEU A CA 1
ATOM 885 C C . LEU A 1 115 ? -2.227 -6.396 4.560 1.00 98.62 115 LEU A C 1
ATOM 887 O O . LEU A 1 115 ? -3.206 -6.033 5.210 1.00 98.62 115 LEU A O 1
ATOM 891 N N . ASP A 1 116 ? -1.769 -7.649 4.599 1.00 98.69 116 ASP A N 1
ATOM 892 C CA . ASP A 1 116 ? -2.378 -8.691 5.424 1.00 98.69 116 ASP A CA 1
ATOM 893 C C . ASP A 1 116 ? -2.467 -8.279 6.900 1.00 98.69 116 ASP A C 1
ATOM 895 O O . ASP A 1 116 ? -3.543 -8.402 7.491 1.00 98.69 116 ASP A O 1
ATOM 899 N N . GLY A 1 117 ? -1.367 -7.768 7.467 1.00 98.50 117 GLY A N 1
ATOM 900 C CA . GLY A 1 117 ? -1.287 -7.361 8.874 1.00 98.50 117 GLY A CA 1
ATOM 901 C C . GLY A 1 117 ? -2.210 -6.200 9.215 1.00 98.50 117 GLY A C 1
ATOM 902 O O . GLY A 1 117 ? -2.908 -6.244 10.227 1.00 98.50 117 GLY A O 1
ATOM 903 N N . VAL A 1 118 ? -2.285 -5.195 8.340 1.00 98.56 118 VAL A N 1
ATOM 904 C CA . VAL A 1 118 ? -3.217 -4.073 8.521 1.00 98.56 118 VAL A CA 1
ATOM 905 C C . VAL A 1 118 ? -4.671 -4.541 8.409 1.00 98.56 118 VAL A C 1
ATOM 907 O O . VAL A 1 118 ? -5.508 -4.177 9.238 1.00 98.56 118 VAL A O 1
ATOM 910 N N . MET A 1 119 ? -4.994 -5.366 7.410 1.00 98.56 119 MET A N 1
ATOM 911 C CA . MET A 1 119 ? -6.365 -5.839 7.184 1.00 98.56 119 MET A CA 1
ATOM 912 C C . MET A 1 119 ? -6.869 -6.764 8.299 1.00 98.56 119 MET A C 1
ATOM 914 O O . MET A 1 119 ? -8.042 -6.691 8.656 1.00 98.56 119 MET A O 1
ATOM 918 N N . ASP A 1 120 ? -6.003 -7.590 8.892 1.00 98.56 120 ASP A N 1
ATOM 919 C CA . ASP A 1 120 ? -6.390 -8.458 10.015 1.00 98.56 120 ASP A CA 1
ATOM 920 C C . ASP A 1 120 ? -6.816 -7.678 11.256 1.00 98.56 120 ASP A C 1
ATOM 922 O O . ASP A 1 120 ? -7.735 -8.091 11.958 1.00 98.56 120 ASP A O 1
ATOM 926 N N . VAL A 1 121 ? -6.138 -6.565 11.536 1.00 98.12 121 VAL A N 1
ATOM 927 C CA . VAL A 1 121 ? -6.403 -5.741 12.722 1.00 98.12 121 VAL A CA 1
ATOM 928 C C . VAL A 1 121 ? -7.630 -4.873 12.520 1.00 98.12 121 VAL A C 1
ATOM 930 O O . VAL A 1 121 ? -8.479 -4.761 13.397 1.00 98.12 121 VAL A O 1
ATOM 933 N N . THR A 1 122 ? -7.716 -4.246 11.351 1.00 96.75 122 THR A N 1
ATOM 934 C CA . THR A 1 122 ? -8.803 -3.317 11.033 1.00 96.75 122 THR A CA 1
ATOM 935 C C . THR A 1 122 ? -10.110 -4.034 10.706 1.00 96.75 122 THR A C 1
ATOM 937 O O . THR A 1 122 ? -11.174 -3.421 10.755 1.00 96.75 122 THR A O 1
ATOM 940 N N . GLY A 1 123 ? -10.052 -5.322 10.346 1.00 96.25 123 GLY A N 1
ATOM 941 C CA . GLY A 1 123 ? -11.214 -6.110 9.938 1.00 96.25 123 GLY A CA 1
ATOM 942 C C . GLY A 1 123 ? -11.819 -5.674 8.599 1.00 96.25 123 GLY A C 1
ATOM 943 O O . GLY A 1 123 ? -12.911 -6.131 8.244 1.00 96.25 123 GLY A O 1
ATOM 944 N N . ILE A 1 124 ? -11.144 -4.794 7.846 1.00 95.25 124 ILE A N 1
ATOM 945 C CA . ILE A 1 124 ? -11.614 -4.376 6.524 1.00 95.25 124 ILE A CA 1
ATOM 946 C C . ILE A 1 124 ? -11.558 -5.558 5.559 1.00 95.25 124 ILE A C 1
ATOM 948 O O . ILE A 1 124 ? -10.603 -6.332 5.529 1.00 95.25 124 ILE A O 1
ATOM 952 N N . LYS A 1 125 ? -12.596 -5.683 4.734 1.00 96.06 125 LYS A N 1
ATOM 953 C CA . LYS A 1 125 ? -12.713 -6.782 3.766 1.00 96.06 125 LYS A CA 1
ATOM 954 C C . LYS A 1 125 ? -11.983 -6.507 2.458 1.00 96.06 125 LYS A C 1
ATOM 956 O O . LYS A 1 125 ? -11.683 -7.442 1.727 1.00 96.06 125 LYS A O 1
ATOM 961 N N . THR A 1 126 ? -11.735 -5.234 2.157 1.00 97.06 126 THR A N 1
ATOM 962 C CA . THR A 1 126 ? -11.176 -4.816 0.875 1.00 97.06 126 THR A CA 1
ATOM 963 C C . THR A 1 126 ? -10.194 -3.668 1.068 1.00 97.06 126 THR A C 1
ATOM 965 O O . THR A 1 126 ? -10.527 -2.677 1.717 1.00 97.06 126 THR A O 1
ATOM 968 N N . ALA A 1 127 ? -9.008 -3.789 0.476 1.00 97.94 127 ALA A N 1
ATOM 969 C CA . ALA A 1 127 ? -8.007 -2.736 0.366 1.00 97.94 127 ALA A CA 1
ATOM 970 C C . ALA A 1 127 ? -7.786 -2.364 -1.107 1.00 97.94 127 ALA A C 1
ATOM 972 O O . ALA A 1 127 ? -7.740 -3.234 -1.977 1.00 97.94 127 ALA A O 1
ATOM 973 N N . ILE A 1 128 ? -7.620 -1.069 -1.376 1.00 98.19 128 ILE A N 1
ATOM 974 C CA . ILE A 1 128 ? -7.283 -0.551 -2.705 1.00 98.19 128 ILE A CA 1
ATOM 975 C C . ILE A 1 128 ? -5.787 -0.249 -2.757 1.00 98.19 128 ILE A C 1
ATOM 977 O O . ILE A 1 128 ? -5.262 0.446 -1.887 1.00 98.19 128 ILE A O 1
ATOM 981 N N . VAL A 1 129 ? -5.107 -0.745 -3.790 1.00 98.44 129 VAL A N 1
ATOM 982 C CA . VAL A 1 129 ? -3.677 -0.525 -4.021 1.00 98.44 129 VAL A CA 1
ATOM 983 C C . VAL A 1 129 ? -3.490 0.249 -5.319 1.00 98.44 129 VAL A C 1
ATOM 985 O O . VAL A 1 129 ? -3.716 -0.280 -6.401 1.00 98.44 129 VAL A O 1
ATOM 988 N N . ALA A 1 130 ? -3.036 1.495 -5.205 1.00 97.06 130 ALA A N 1
ATOM 989 C CA . ALA A 1 130 ? -2.755 2.375 -6.337 1.00 97.06 130 ALA A CA 1
ATOM 990 C C . ALA A 1 130 ? -1.281 2.830 -6.285 1.00 97.06 130 ALA A C 1
ATOM 992 O O . ALA A 1 130 ? -0.978 3.863 -5.686 1.00 97.06 130 ALA A O 1
ATOM 993 N N . PRO A 1 131 ? -0.332 2.057 -6.852 1.00 95.69 131 PRO A N 1
ATOM 994 C CA . PRO A 1 131 ? 1.101 2.336 -6.732 1.00 95.69 131 PRO A CA 1
ATOM 995 C C . PRO A 1 131 ? 1.611 3.364 -7.754 1.00 95.69 131 PRO A C 1
ATOM 997 O O . PRO A 1 131 ? 2.791 3.732 -7.734 1.00 95.69 131 PRO A O 1
ATOM 1000 N N . ALA A 1 132 ? 0.760 3.808 -8.683 1.00 96.06 132 ALA A N 1
ATOM 1001 C CA . ALA A 1 132 ? 1.109 4.831 -9.654 1.00 96.06 132 ALA A CA 1
ATOM 1002 C C . ALA A 1 132 ? 1.467 6.149 -8.951 1.00 96.06 132 ALA A C 1
ATOM 1004 O O . ALA A 1 132 ? 0.749 6.640 -8.084 1.00 96.06 132 ALA A O 1
ATOM 1005 N N . PHE A 1 133 ? 2.554 6.774 -9.399 1.00 94.50 133 PHE A N 1
ATOM 1006 C CA . PHE A 1 133 ? 2.889 8.146 -9.039 1.00 94.50 133 PHE A CA 1
ATOM 1007 C C . PHE A 1 133 ? 3.379 8.897 -10.288 1.00 94.50 133 PHE A C 1
ATOM 1009 O O . PHE A 1 133 ? 4.591 9.066 -10.485 1.00 94.50 133 PHE A O 1
ATOM 1016 N N . PRO A 1 134 ? 2.451 9.340 -11.164 1.00 94.62 134 PRO A N 1
ATOM 1017 C CA . PRO A 1 134 ? 2.798 9.867 -12.485 1.00 94.62 134 PRO A CA 1
ATOM 1018 C C . PRO A 1 134 ? 3.717 11.091 -12.453 1.00 94.62 134 PRO A C 1
ATOM 1020 O O . PRO A 1 134 ? 4.603 11.204 -13.298 1.00 94.62 134 PRO A O 1
ATOM 1023 N N . ALA A 1 135 ? 3.583 11.962 -11.445 1.00 91.94 135 ALA A N 1
ATOM 1024 C CA . ALA A 1 135 ? 4.468 13.118 -11.261 1.00 91.94 135 ALA A CA 1
ATOM 1025 C C . ALA A 1 135 ? 5.948 12.712 -11.115 1.00 91.94 135 ALA A C 1
ATOM 1027 O O . ALA A 1 135 ? 6.836 13.414 -11.590 1.00 91.94 135 ALA A O 1
ATOM 1028 N N . ASN A 1 136 ? 6.200 11.530 -10.547 1.00 92.50 136 ASN A N 1
ATOM 1029 C CA . ASN A 1 136 ? 7.522 10.928 -10.436 1.00 92.50 136 ASN A CA 1
ATOM 1030 C C . ASN A 1 136 ? 7.781 9.869 -11.517 1.00 92.50 136 ASN A C 1
ATOM 1032 O O . ASN A 1 136 ? 8.693 9.066 -11.360 1.00 92.50 136 ASN A O 1
ATOM 1036 N N . LYS A 1 137 ? 7.035 9.850 -12.628 1.00 97.19 137 LYS A N 1
ATOM 1037 C CA . LYS A 1 137 ? 7.223 8.902 -13.746 1.00 97.19 137 LYS A CA 1
ATOM 1038 C C . LYS A 1 137 ? 7.045 7.428 -13.346 1.00 97.19 137 LYS A C 1
ATOM 1040 O O . LYS A 1 137 ? 7.681 6.552 -13.936 1.00 97.19 137 LYS A O 1
ATOM 1045 N N . ARG A 1 138 ? 6.203 7.160 -12.338 1.00 97.75 138 ARG A N 1
ATOM 1046 C CA . ARG A 1 138 ? 5.751 5.814 -11.952 1.00 97.75 138 ARG A CA 1
ATOM 1047 C C . ARG A 1 138 ? 4.324 5.627 -12.455 1.00 97.75 138 ARG A C 1
ATOM 1049 O O . ARG A 1 138 ? 3.450 6.406 -12.082 1.00 97.75 138 ARG A O 1
ATOM 1056 N N . ILE A 1 139 ? 4.097 4.649 -13.323 1.00 97.69 139 ILE A N 1
ATOM 1057 C CA . ILE A 1 139 ? 2.808 4.443 -14.002 1.00 97.69 139 ILE A CA 1
ATOM 1058 C C . ILE A 1 139 ? 2.389 2.988 -13.827 1.00 97.69 139 ILE A C 1
ATOM 1060 O O . ILE A 1 139 ? 3.215 2.100 -14.016 1.00 97.69 139 ILE A O 1
ATOM 1064 N N . THR A 1 140 ? 1.113 2.757 -13.527 1.00 97.94 140 THR A N 1
ATOM 1065 C CA . THR A 1 140 ? 0.500 1.426 -13.534 1.00 97.94 140 THR A CA 1
ATOM 1066 C C . THR A 1 140 ? -0.435 1.327 -14.734 1.00 97.94 140 THR A C 1
ATOM 1068 O O . THR A 1 140 ? -1.330 2.153 -14.893 1.00 97.94 140 THR A O 1
ATOM 1071 N N . VAL A 1 141 ? -0.207 0.359 -15.622 1.00 97.38 141 VAL A N 1
ATOM 1072 C CA . VAL A 1 141 ? -1.060 0.133 -16.799 1.00 97.38 141 VAL A CA 1
ATOM 1073 C C . VAL A 1 141 ? -1.116 -1.353 -17.129 1.00 97.38 141 VAL A C 1
ATOM 1075 O O . VAL A 1 141 ? -0.093 -2.034 -17.130 1.00 97.38 141 VAL A O 1
ATOM 1078 N N . GLY A 1 142 ? -2.321 -1.884 -17.356 1.00 97.50 142 GLY A N 1
ATOM 1079 C CA . GLY A 1 142 ? -2.531 -3.326 -17.547 1.00 97.50 142 GLY A CA 1
ATOM 1080 C C . GLY A 1 142 ? -2.061 -4.173 -16.358 1.00 97.50 142 GLY A C 1
ATOM 1081 O O . GLY A 1 142 ? -1.620 -5.299 -16.551 1.00 97.50 142 GLY A O 1
ATOM 1082 N N . GLY A 1 143 ? -2.057 -3.602 -15.150 1.00 98.00 143 GLY A N 1
ATOM 1083 C CA . GLY A 1 143 ? -1.520 -4.218 -13.937 1.00 98.00 143 GLY A CA 1
ATOM 1084 C C . GLY A 1 143 ? 0.007 -4.174 -13.831 1.00 98.00 143 GLY A C 1
ATOM 1085 O O . GLY A 1 143 ? 0.550 -4.644 -12.836 1.00 98.00 143 GLY A O 1
ATOM 1086 N N . TYR A 1 144 ? 0.724 -3.616 -14.812 1.00 98.62 144 TYR A N 1
ATOM 1087 C CA . TYR A 1 144 ? 2.183 -3.513 -14.800 1.00 98.62 144 TYR A CA 1
ATOM 1088 C C . TYR A 1 144 ? 2.653 -2.157 -14.279 1.00 98.62 144 TYR A C 1
ATOM 1090 O O . TYR A 1 144 ? 2.234 -1.118 -14.787 1.00 98.62 144 TYR A O 1
ATOM 1098 N N . GLN A 1 145 ? 3.578 -2.173 -13.318 1.00 98.56 145 GLN A N 1
ATOM 1099 C CA . GLN A 1 145 ? 4.278 -0.982 -12.846 1.00 98.56 145 GLN A CA 1
ATOM 1100 C C . GLN A 1 145 ? 5.471 -0.665 -13.758 1.00 98.56 145 GLN A C 1
ATOM 1102 O O . GLN A 1 145 ? 6.330 -1.516 -14.017 1.00 98.56 145 GLN A O 1
ATOM 1107 N N . LEU A 1 146 ? 5.542 0.584 -14.207 1.00 98.50 146 LEU A N 1
ATOM 1108 C CA . LEU A 1 146 ? 6.612 1.140 -15.028 1.00 98.50 146 LEU A CA 1
ATOM 1109 C C . LEU A 1 146 ? 7.312 2.275 -14.273 1.00 98.50 146 LEU A C 1
ATOM 1111 O O . LEU A 1 146 ? 6.650 3.115 -13.662 1.00 98.50 146 LEU A O 1
ATOM 1115 N N . VAL A 1 147 ? 8.637 2.352 -14.381 1.00 98.12 147 VAL A N 1
ATOM 1116 C CA . VAL A 1 147 ? 9.455 3.479 -13.909 1.00 98.12 147 VAL A CA 1
ATOM 1117 C C . VAL A 1 147 ? 10.172 4.064 -15.113 1.00 98.12 147 VAL A C 1
ATOM 1119 O O . VAL A 1 147 ? 10.876 3.347 -15.815 1.00 98.12 147 VAL A O 1
ATOM 1122 N N . ASN A 1 148 ? 9.987 5.357 -15.388 1.00 97.00 148 ASN A N 1
ATOM 1123 C CA . ASN A 1 148 ? 10.555 5.996 -16.584 1.00 97.00 148 ASN A CA 1
ATOM 1124 C C . ASN A 1 148 ? 10.210 5.239 -17.886 1.00 97.00 148 ASN A C 1
ATOM 1126 O O . ASN A 1 148 ? 11.051 5.114 -18.768 1.00 97.00 148 ASN A O 1
ATOM 1130 N N . GLN A 1 149 ? 8.973 4.733 -17.996 1.00 97.06 149 GLN A N 1
ATOM 1131 C CA . GLN A 1 149 ? 8.484 3.916 -19.124 1.00 97.06 149 GLN A CA 1
ATOM 1132 C C . GLN A 1 149 ? 9.155 2.534 -19.268 1.00 97.06 149 GLN A C 1
ATOM 1134 O O . GLN A 1 149 ? 8.891 1.819 -20.230 1.00 97.06 149 GLN A O 1
ATOM 1139 N N . VAL A 1 150 ? 9.979 2.123 -18.303 1.00 98.19 150 VAL A N 1
ATOM 1140 C CA . VAL A 1 150 ? 10.625 0.807 -18.266 1.00 98.19 150 VAL A CA 1
ATOM 1141 C C . VAL A 1 150 ? 9.879 -0.094 -17.276 1.00 98.19 150 VAL A C 1
ATOM 1143 O O . VAL A 1 150 ? 9.579 0.363 -16.170 1.00 98.19 150 VAL A O 1
ATOM 1146 N N . PRO A 1 151 ? 9.578 -1.365 -17.614 1.00 98.38 151 PRO A N 1
ATOM 1147 C CA . PRO A 1 151 ? 9.005 -2.314 -16.661 1.00 98.38 151 PRO A CA 1
ATOM 1148 C C . PRO A 1 151 ? 9.824 -2.392 -15.379 1.00 98.38 151 PRO A C 1
ATOM 1150 O O . PRO A 1 151 ? 11.044 -2.514 -15.445 1.00 98.38 151 PRO A O 1
ATOM 1153 N N . LEU A 1 152 ? 9.164 -2.365 -14.221 1.00 98.06 152 LEU A N 1
ATOM 1154 C CA . LEU A 1 152 ? 9.815 -2.300 -12.910 1.00 98.06 152 LEU A CA 1
ATOM 1155 C C . LEU A 1 152 ? 10.939 -3.339 -12.725 1.00 98.06 152 LEU A C 1
ATOM 1157 O O . LEU A 1 152 ? 12.033 -2.999 -12.281 1.00 98.06 152 LEU A O 1
ATOM 1161 N N . SER A 1 153 ? 10.711 -4.576 -13.172 1.00 97.88 153 SER A N 1
ATOM 1162 C CA . SER A 1 153 ? 11.681 -5.689 -13.130 1.00 97.88 153 SER A CA 1
ATOM 1163 C C . SER A 1 153 ? 12.926 -5.505 -14.013 1.00 97.88 153 SER A C 1
ATOM 1165 O O . SER A 1 153 ? 13.825 -6.347 -14.002 1.00 97.88 153 SER A O 1
ATOM 1167 N N . LYS A 1 154 ? 12.977 -4.436 -14.811 1.00 97.94 154 LYS A N 1
ATOM 1168 C CA . LYS A 1 154 ? 14.085 -4.052 -15.698 1.00 97.94 154 LYS A CA 1
ATOM 1169 C C . LYS A 1 154 ? 14.719 -2.716 -15.295 1.00 97.94 154 LYS A C 1
ATOM 1171 O O . LYS A 1 154 ? 15.481 -2.150 -16.071 1.00 97.94 154 LYS A O 1
ATOM 1176 N N . THR A 1 155 ? 14.400 -2.215 -14.105 1.00 97.62 155 THR A N 1
ATOM 1177 C CA . THR A 1 155 ? 14.927 -0.957 -13.551 1.00 97.62 155 THR A CA 1
ATOM 1178 C C . THR A 1 155 ? 15.975 -1.240 -12.477 1.00 97.62 155 THR A C 1
ATOM 1180 O O . THR A 1 155 ? 16.220 -2.397 -12.125 1.00 97.62 155 THR A O 1
ATOM 1183 N N . GLU A 1 156 ? 16.561 -0.193 -11.898 1.00 95.88 156 GLU A N 1
ATOM 1184 C CA . GLU A 1 156 ? 17.448 -0.300 -10.739 1.00 95.88 156 GLU A CA 1
ATOM 1185 C C . GLU A 1 156 ? 16.806 -1.033 -9.548 1.00 95.88 156 GLU A C 1
ATOM 1187 O O . GLU A 1 156 ? 17.506 -1.731 -8.818 1.00 95.88 156 GLU A O 1
ATOM 1192 N N . ALA A 1 157 ? 15.476 -0.968 -9.391 1.00 96.31 157 ALA A N 1
ATOM 1193 C CA . ALA A 1 157 ? 14.763 -1.662 -8.317 1.00 96.31 157 ALA A CA 1
ATOM 1194 C C . ALA A 1 157 ? 14.908 -3.193 -8.400 1.00 96.31 157 ALA A C 1
ATOM 1196 O O . ALA A 1 157 ? 14.882 -3.876 -7.377 1.00 96.31 157 ALA A O 1
ATOM 1197 N N . ALA A 1 158 ? 15.118 -3.748 -9.598 1.00 96.62 158 ALA A N 1
ATOM 1198 C CA . ALA A 1 158 ? 15.349 -5.181 -9.783 1.00 96.62 158 ALA A CA 1
ATOM 1199 C C . ALA A 1 158 ? 16.709 -5.653 -9.245 1.00 96.62 158 ALA A C 1
ATOM 1201 O O . ALA A 1 158 ? 16.886 -6.844 -8.976 1.00 96.62 158 ALA A O 1
ATOM 1202 N N . PHE A 1 159 ? 17.648 -4.719 -9.080 1.00 95.38 159 PHE A N 1
ATOM 1203 C CA . PHE A 1 159 ? 19.011 -4.951 -8.607 1.00 95.38 159 PHE A CA 1
ATOM 1204 C C . PHE A 1 159 ? 19.264 -4.334 -7.223 1.00 95.38 159 PHE A C 1
ATOM 1206 O O . PHE A 1 159 ? 20.417 -4.251 -6.801 1.00 95.38 159 PHE A O 1
ATOM 1213 N N . ASP A 1 160 ? 18.212 -3.900 -6.517 1.00 96.31 160 ASP A N 1
ATOM 1214 C CA . ASP A 1 160 ? 18.326 -3.415 -5.140 1.00 96.31 160 ASP A CA 1
ATOM 1215 C C . ASP A 1 160 ? 18.988 -4.506 -4.270 1.00 96.31 160 ASP A C 1
ATOM 1217 O O . ASP A 1 160 ? 18.564 -5.666 -4.314 1.00 96.31 160 ASP A O 1
ATOM 1221 N N . PRO A 1 161 ? 20.047 -4.176 -3.507 1.00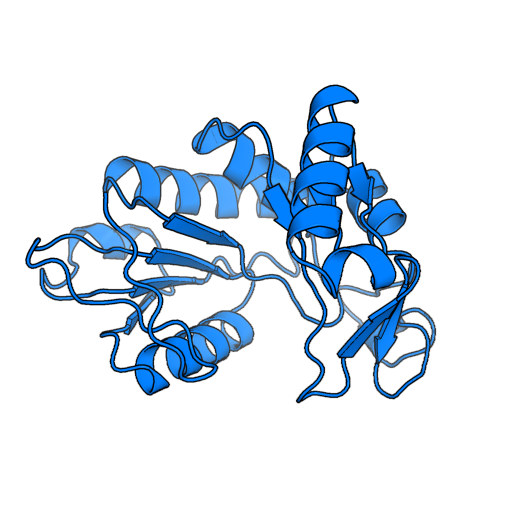 94.88 161 PRO A N 1
ATOM 1222 C CA . PRO A 1 161 ? 20.854 -5.179 -2.814 1.00 94.88 161 PRO A CA 1
ATOM 1223 C C . PRO A 1 161 ? 20.122 -5.850 -1.647 1.00 94.88 161 PRO A C 1
ATOM 1225 O O . PRO A 1 161 ? 20.568 -6.894 -1.175 1.00 94.88 161 PRO A O 1
ATOM 1228 N N . VAL A 1 162 ? 19.023 -5.258 -1.171 1.00 94.44 162 VAL A N 1
ATOM 1229 C CA . VAL A 1 162 ? 18.288 -5.727 0.010 1.00 94.44 162 VAL A CA 1
ATOM 1230 C C . VAL A 1 162 ? 16.916 -6.270 -0.381 1.00 94.44 162 VAL A C 1
ATOM 1232 O O . VAL A 1 162 ? 16.505 -7.328 0.087 1.00 94.44 162 VAL A O 1
ATOM 1235 N N . THR A 1 163 ? 16.211 -5.565 -1.265 1.00 94.88 163 THR A N 1
ATOM 1236 C CA . THR A 1 163 ? 14.807 -5.818 -1.621 1.00 94.88 163 THR A CA 1
ATOM 1237 C C . THR A 1 163 ? 14.587 -5.812 -3.140 1.00 94.88 163 THR A C 1
ATOM 1239 O O . THR A 1 163 ? 13.851 -4.969 -3.655 1.00 94.88 163 THR A O 1
ATOM 1242 N N . PRO A 1 164 ? 15.221 -6.731 -3.893 1.00 96.62 164 PRO A N 1
ATOM 1243 C CA . PRO A 1 164 ? 15.144 -6.738 -5.350 1.00 96.62 164 PRO A CA 1
ATOM 1244 C C . PRO A 1 164 ? 13.726 -7.039 -5.849 1.00 96.62 164 PRO A C 1
ATOM 1246 O O . PRO A 1 164 ? 13.118 -8.045 -5.474 1.00 96.62 164 PRO A O 1
ATOM 1249 N N . VAL A 1 165 ? 13.223 -6.219 -6.774 1.00 97.31 165 VAL A N 1
ATOM 1250 C CA . VAL A 1 165 ? 11.874 -6.370 -7.340 1.00 97.31 165 VAL A CA 1
ATOM 1251 C C . VAL A 1 165 ? 11.933 -6.995 -8.728 1.00 97.31 165 VAL A C 1
ATOM 1253 O O . VAL A 1 165 ? 12.277 -6.356 -9.718 1.00 97.31 165 VAL A O 1
ATOM 1256 N N . ARG A 1 166 ? 11.590 -8.284 -8.807 1.00 96.69 166 ARG A N 1
ATOM 1257 C CA . ARG A 1 166 ? 11.698 -9.090 -10.040 1.00 96.69 166 ARG A CA 1
ATOM 1258 C C . ARG A 1 166 ? 10.388 -9.252 -10.806 1.00 96.69 166 ARG A C 1
ATOM 1260 O O . ARG A 1 166 ? 10.386 -9.837 -11.883 1.00 96.69 166 ARG A O 1
ATOM 1267 N N . GLU A 1 167 ? 9.289 -8.747 -10.262 1.00 98.19 167 GLU A N 1
ATOM 1268 C CA . GLU A 1 167 ? 7.957 -8.828 -10.853 1.00 98.19 167 GLU A CA 1
ATOM 1269 C C . GLU A 1 167 ? 7.465 -7.418 -11.176 1.00 98.19 167 GLU A C 1
ATOM 1271 O O . GLU A 1 167 ? 7.571 -6.520 -10.347 1.00 98.19 167 GLU A O 1
ATOM 1276 N N . SER A 1 168 ? 6.963 -7.213 -12.394 1.00 98.56 168 SER A N 1
ATOM 1277 C CA . SER A 1 168 ? 6.393 -5.915 -12.796 1.00 98.56 168 SER A CA 1
ATOM 1278 C C . SER A 1 168 ? 4.875 -5.914 -12.726 1.00 98.56 168 SER A C 1
ATOM 1280 O O . SER A 1 168 ? 4.291 -4.845 -12.585 1.00 98.56 168 SER A O 1
ATOM 1282 N N . HIS A 1 169 ? 4.241 -7.085 -12.825 1.00 98.75 169 HIS A N 1
ATOM 1283 C CA . HIS A 1 169 ? 2.798 -7.215 -12.710 1.00 98.75 169 HIS A CA 1
ATOM 1284 C C . HIS A 1 169 ? 2.386 -7.170 -11.231 1.00 98.75 169 HIS A C 1
ATOM 1286 O O . HIS A 1 169 ? 2.584 -8.130 -10.481 1.00 98.75 169 HIS A O 1
ATOM 1292 N N . VAL A 1 170 ? 1.826 -6.038 -10.805 1.00 98.69 170 VAL A N 1
ATOM 1293 C CA . VAL A 1 170 ? 1.502 -5.721 -9.408 1.00 98.69 170 VAL A CA 1
ATOM 1294 C C . VAL A 1 170 ? 0.548 -6.743 -8.782 1.00 98.69 170 VAL A C 1
ATOM 1296 O O . VAL A 1 170 ? 0.867 -7.219 -7.690 1.00 98.69 170 VAL A O 1
ATOM 1299 N N . PRO A 1 171 ? -0.551 -7.178 -9.441 1.00 98.75 171 PRO A N 1
ATOM 1300 C CA . PRO A 1 171 ? -1.414 -8.208 -8.869 1.00 98.75 171 PRO A CA 1
ATOM 1301 C C . PRO A 1 171 ? -0.666 -9.515 -8.577 1.00 98.75 171 PRO A C 1
ATOM 1303 O O . PRO A 1 171 ? -0.843 -10.110 -7.518 1.00 98.75 171 PRO A O 1
ATOM 1306 N N . THR A 1 172 ? 0.228 -9.939 -9.479 1.00 98.75 172 THR A N 1
ATOM 1307 C CA . THR A 1 172 ? 1.044 -11.149 -9.283 1.00 98.75 172 THR A CA 1
ATOM 1308 C C . THR A 1 172 ? 2.075 -10.973 -8.173 1.00 98.75 172 THR A C 1
ATOM 1310 O O . THR A 1 172 ? 2.299 -11.911 -7.409 1.00 98.75 172 THR A O 1
ATOM 1313 N N . LEU A 1 173 ? 2.695 -9.794 -8.060 1.00 98.69 173 LEU A N 1
ATOM 1314 C CA . LEU A 1 173 ? 3.634 -9.488 -6.980 1.00 98.69 173 LEU A CA 1
ATOM 1315 C C . LEU A 1 173 ? 2.945 -9.613 -5.617 1.00 98.69 173 LEU A C 1
ATOM 1317 O O . LEU A 1 173 ? 3.443 -10.326 -4.747 1.00 98.69 173 LEU A O 1
ATOM 1321 N N . ILE A 1 174 ? 1.782 -8.978 -5.457 1.00 98.69 174 ILE A N 1
ATOM 1322 C CA . ILE A 1 174 ? 1.033 -8.987 -4.196 1.00 98.69 174 ILE A CA 1
ATOM 1323 C C . ILE A 1 174 ? 0.503 -10.390 -3.889 1.00 98.69 174 ILE A C 1
ATOM 1325 O O . ILE A 1 174 ? 0.668 -10.861 -2.767 1.00 98.69 174 ILE A O 1
ATOM 1329 N N . ALA A 1 175 ? -0.048 -11.100 -4.879 1.00 98.62 175 ALA A N 1
ATOM 1330 C CA . ALA A 1 175 ? -0.575 -12.455 -4.691 1.00 98.62 175 ALA A CA 1
ATOM 1331 C C . ALA A 1 175 ? 0.497 -13.477 -4.267 1.00 98.62 175 ALA A C 1
ATOM 1333 O O . ALA A 1 175 ? 0.172 -14.501 -3.676 1.00 98.62 175 ALA A O 1
ATOM 1334 N N . ARG A 1 176 ? 1.782 -13.220 -4.552 1.00 98.31 176 ARG A N 1
ATOM 1335 C CA . ARG A 1 176 ? 2.899 -14.047 -4.056 1.00 98.31 176 ARG A CA 1
ATOM 1336 C C . ARG A 1 176 ? 3.276 -13.753 -2.600 1.00 98.31 176 ARG A C 1
ATOM 1338 O O . ARG A 1 176 ? 3.950 -14.575 -1.988 1.00 98.31 176 ARG A O 1
ATOM 1345 N N . GLN A 1 177 ? 2.906 -12.587 -2.075 1.00 98.38 177 GLN A N 1
ATOM 1346 C CA . GLN A 1 177 ? 3.277 -12.109 -0.736 1.00 98.38 177 GLN A CA 1
ATOM 1347 C C . GLN A 1 177 ? 2.113 -12.124 0.266 1.00 98.38 177 GLN A C 1
ATOM 1349 O O . GLN A 1 177 ? 2.347 -12.034 1.467 1.00 98.38 177 GLN A O 1
ATOM 1354 N N . SER A 1 178 ? 0.876 -12.197 -0.219 1.00 98.50 178 SER A N 1
ATOM 1355 C CA . SER A 1 178 ? -0.350 -12.176 0.576 1.00 98.50 178 SER A CA 1
ATOM 1356 C C . SER A 1 178 ? -1.106 -13.491 0.422 1.00 98.50 178 SER A C 1
ATOM 1358 O O . SER A 1 178 ? -1.065 -14.135 -0.627 1.00 98.50 178 SER A O 1
ATOM 1360 N N . ARG A 1 179 ? -1.838 -13.879 1.468 1.00 98.06 179 ARG A N 1
ATOM 1361 C CA . ARG A 1 179 ? -2.791 -15.002 1.407 1.00 98.06 179 ARG A CA 1
ATOM 1362 C C . ARG A 1 179 ? -4.162 -14.612 0.846 1.00 98.06 179 ARG A C 1
ATOM 1364 O O . ARG A 1 179 ? -5.017 -15.480 0.684 1.00 98.06 179 ARG A O 1
ATOM 1371 N N . ARG A 1 180 ? -4.393 -13.318 0.625 1.00 98.56 180 ARG A N 1
ATOM 1372 C CA . ARG A 1 180 ? -5.677 -12.764 0.198 1.00 98.56 180 ARG A CA 1
ATOM 1373 C C . ARG A 1 180 ? -5.843 -12.835 -1.307 1.00 98.56 180 ARG A C 1
ATOM 1375 O O . ARG A 1 180 ? -4.874 -12.782 -2.068 1.00 98.56 180 ARG A O 1
ATOM 1382 N N . LYS A 1 181 ? -7.096 -12.916 -1.754 1.00 98.62 181 LYS A N 1
ATOM 1383 C CA . LYS A 1 181 ? -7.399 -12.919 -3.188 1.00 98.62 181 LYS A CA 1
ATOM 1384 C C . LYS A 1 181 ? -7.181 -11.521 -3.772 1.00 98.62 181 LYS A C 1
ATOM 1386 O O . LYS A 1 181 ? -7.792 -10.556 -3.313 1.00 98.62 181 LYS A O 1
ATOM 1391 N N . VAL A 1 182 ? -6.334 -11.430 -4.798 1.00 98.81 182 VAL A N 1
ATOM 1392 C CA . VAL A 1 182 ? -5.981 -10.163 -5.452 1.00 98.81 182 VAL A CA 1
ATOM 1393 C C . VAL A 1 182 ? -6.786 -9.969 -6.739 1.00 98.81 182 VAL A C 1
ATOM 1395 O O . VAL A 1 182 ? -6.813 -10.853 -7.594 1.00 98.81 182 VAL A O 1
ATOM 1398 N N . GLY A 1 183 ? -7.421 -8.808 -6.857 1.00 98.50 183 GLY A N 1
ATOM 1399 C CA . GLY A 1 183 ? -8.147 -8.314 -8.022 1.00 98.50 183 GLY A CA 1
ATOM 1400 C C . GLY A 1 183 ? -7.405 -7.199 -8.756 1.00 98.50 183 GLY A C 1
ATOM 1401 O O . GLY A 1 183 ? -6.410 -6.655 -8.265 1.00 98.50 183 GLY A O 1
ATOM 1402 N N . TYR A 1 184 ? -7.907 -6.837 -9.934 1.00 98.50 184 TYR A N 1
ATOM 1403 C CA . TYR A 1 184 ? -7.366 -5.755 -10.755 1.00 98.50 184 TYR A CA 1
ATOM 1404 C C . TYR A 1 184 ? -8.488 -4.997 -11.467 1.00 98.50 184 TYR A C 1
ATOM 1406 O O . TYR A 1 184 ? -9.375 -5.618 -12.054 1.00 98.50 184 TYR A O 1
ATOM 1414 N N . VAL A 1 185 ? -8.407 -3.666 -11.466 1.00 98.56 185 VAL A N 1
ATOM 1415 C CA . VAL A 1 185 ? -9.266 -2.782 -12.258 1.00 98.56 185 VAL A CA 1
ATOM 1416 C C . VAL A 1 185 ? -8.410 -2.027 -13.269 1.00 98.56 185 VAL A C 1
ATOM 1418 O O . VAL A 1 185 ? -7.426 -1.383 -12.928 1.00 98.56 185 VAL A O 1
ATOM 1421 N N . GLY A 1 186 ? -8.794 -2.113 -14.542 1.00 97.75 186 GLY A N 1
ATOM 1422 C CA . GLY A 1 186 ? -8.069 -1.493 -15.647 1.00 97.75 186 GLY A CA 1
ATOM 1423 C C . GLY A 1 186 ? -8.086 0.035 -15.623 1.00 97.75 186 GLY A C 1
ATOM 1424 O O . GLY A 1 186 ? -9.098 0.637 -15.276 1.00 97.75 186 GLY A O 1
ATOM 1425 N N . LEU A 1 187 ? -7.018 0.667 -16.129 1.00 96.88 187 LEU A N 1
ATOM 1426 C CA . LEU A 1 187 ? -6.925 2.131 -16.261 1.00 96.88 187 LEU A CA 1
ATOM 1427 C C . LEU A 1 187 ? -8.135 2.743 -16.992 1.00 96.88 187 LEU A C 1
ATOM 1429 O O . LEU A 1 187 ? -8.601 3.808 -16.608 1.00 96.88 187 LEU A O 1
ATOM 1433 N N . ALA A 1 188 ? -8.671 2.060 -18.011 1.00 96.31 188 ALA A N 1
ATOM 1434 C CA . ALA A 1 188 ? -9.858 2.519 -18.733 1.00 96.31 188 ALA A CA 1
ATOM 1435 C C . ALA A 1 188 ? -11.079 2.695 -17.812 1.00 96.31 188 ALA A C 1
ATOM 1437 O O . ALA A 1 188 ? -11.790 3.685 -17.941 1.00 96.31 188 ALA A O 1
ATOM 1438 N N . ALA A 1 189 ? -11.281 1.781 -16.857 1.00 97.00 189 ALA A N 1
ATOM 1439 C CA . ALA A 1 189 ? -12.339 1.897 -15.859 1.00 97.00 189 ALA A CA 1
ATOM 1440 C C . ALA A 1 189 ? -12.011 2.967 -14.808 1.00 97.00 189 ALA A C 1
ATOM 1442 O O . ALA A 1 189 ? -12.893 3.712 -14.414 1.00 97.00 189 ALA A O 1
ATOM 1443 N N . VAL A 1 190 ? -10.744 3.110 -14.398 1.00 96.88 190 VAL A N 1
ATOM 1444 C CA . VAL A 1 190 ? -10.311 4.152 -13.440 1.00 96.88 190 VAL A CA 1
ATOM 1445 C C . VAL A 1 190 ? -10.565 5.575 -13.962 1.00 96.88 190 VAL A C 1
ATOM 1447 O O . VAL A 1 190 ? -10.790 6.489 -13.172 1.00 96.88 190 VAL A O 1
ATOM 1450 N N . MET A 1 191 ? -10.531 5.780 -15.281 1.00 96.12 191 MET A N 1
ATOM 1451 C CA . MET A 1 191 ? -10.733 7.094 -15.904 1.00 96.12 191 MET A CA 1
ATOM 1452 C C . MET A 1 191 ? -12.191 7.582 -15.897 1.00 96.12 191 MET A C 1
ATOM 1454 O O . MET A 1 191 ? -12.425 8.747 -16.218 1.00 96.12 191 MET A O 1
ATOM 1458 N N . GLU A 1 192 ? -13.160 6.737 -15.536 1.00 96.31 192 GLU A N 1
ATOM 1459 C CA . GLU A 1 192 ? -14.583 7.081 -15.514 1.00 96.31 192 GLU A CA 1
ATOM 1460 C C . GLU A 1 192 ? -15.224 6.578 -14.211 1.00 96.31 192 GLU A C 1
ATOM 1462 O O . GLU A 1 192 ? -15.110 5.408 -13.856 1.00 96.31 192 GLU A O 1
ATOM 1467 N N . LEU A 1 193 ? -15.865 7.472 -13.452 1.00 94.00 193 LEU A N 1
ATOM 1468 C CA . LEU A 1 193 ? -16.277 7.185 -12.075 1.00 94.00 193 LEU A CA 1
ATOM 1469 C C . LEU A 1 193 ? -17.296 6.040 -11.983 1.00 94.00 193 LEU A C 1
ATOM 1471 O O . LEU A 1 193 ? -17.173 5.202 -11.091 1.00 94.00 193 LEU A O 1
ATOM 1475 N N . GLN A 1 194 ? -18.274 5.981 -12.892 1.00 96.44 194 GLN A N 1
ATOM 1476 C CA . GLN A 1 194 ? -19.288 4.922 -12.880 1.00 96.44 194 GLN A CA 1
ATOM 1477 C C . GLN A 1 194 ? -18.653 3.558 -13.178 1.00 96.44 194 GLN A C 1
ATOM 1479 O O . GLN A 1 194 ? -18.879 2.594 -12.446 1.00 96.44 194 GLN A O 1
ATOM 1484 N N . SER A 1 195 ? -17.782 3.505 -14.186 1.00 96.62 195 SER A N 1
ATOM 1485 C CA . SER A 1 195 ? -17.018 2.318 -14.578 1.00 96.62 195 SER A CA 1
ATOM 1486 C C . SER A 1 195 ? -16.093 1.834 -13.459 1.00 96.62 195 SER A C 1
ATOM 1488 O O . SER A 1 195 ? -15.974 0.626 -13.234 1.00 96.62 195 SER A O 1
ATOM 1490 N N . LEU A 1 196 ? -15.447 2.754 -12.730 1.00 97.88 196 LEU A N 1
ATOM 1491 C CA . LEU A 1 196 ? -14.625 2.431 -11.563 1.00 97.88 196 LEU A CA 1
ATOM 1492 C C . LEU A 1 196 ? -15.470 1.808 -10.447 1.00 97.88 196 LEU A C 1
ATOM 1494 O O . LEU A 1 196 ? -15.100 0.761 -9.914 1.00 97.88 196 LEU A O 1
ATOM 1498 N N . GLU A 1 197 ? -16.597 2.429 -10.093 1.00 97.69 197 GLU A N 1
ATOM 1499 C CA . GLU A 1 197 ? -17.489 1.910 -9.053 1.00 97.69 197 GLU A CA 1
ATOM 1500 C C . GLU A 1 197 ? -18.026 0.517 -9.396 1.00 97.69 197 GLU A C 1
ATOM 1502 O O . GLU A 1 197 ? -18.027 -0.368 -8.535 1.00 97.69 197 GLU A O 1
ATOM 1507 N N . GLU A 1 198 ? -18.456 0.304 -10.640 1.00 98.25 198 GLU A N 1
ATOM 1508 C CA . GLU A 1 198 ? -18.937 -0.992 -11.120 1.00 98.25 198 GLU A CA 1
ATOM 1509 C C . GLU A 1 198 ? -17.830 -2.050 -11.057 1.00 98.25 198 GLU A C 1
ATOM 1511 O O . GLU A 1 198 ? -18.001 -3.086 -10.411 1.00 98.25 198 GLU A O 1
ATOM 1516 N N . SER A 1 199 ? -16.650 -1.745 -11.603 1.00 98.25 199 SER A N 1
ATOM 1517 C CA . SER A 1 199 ? -15.508 -2.668 -11.606 1.00 98.25 199 SER A CA 1
ATOM 1518 C C . SER A 1 199 ? -15.065 -3.050 -10.190 1.00 98.25 199 SER A C 1
ATOM 1520 O O . SER A 1 199 ? -14.781 -4.218 -9.916 1.00 98.25 199 SER A O 1
ATOM 1522 N N . LEU A 1 200 ? -15.036 -2.090 -9.256 1.00 98.19 200 LEU A N 1
ATOM 1523 C CA . LEU A 1 200 ? -14.734 -2.356 -7.846 1.00 98.19 200 LEU A CA 1
ATOM 1524 C C . LEU A 1 200 ? -15.786 -3.266 -7.203 1.00 98.19 200 LEU A C 1
ATOM 1526 O O . LEU A 1 200 ? -15.430 -4.206 -6.488 1.00 98.19 200 LEU A O 1
ATOM 1530 N N . ARG A 1 201 ? -17.079 -3.028 -7.464 1.00 98.19 201 ARG A N 1
ATOM 1531 C CA . ARG A 1 201 ? -18.167 -3.878 -6.951 1.00 98.19 201 ARG A CA 1
ATOM 1532 C C . ARG A 1 201 ? -18.054 -5.305 -7.469 1.00 98.19 201 ARG A C 1
ATOM 1534 O O . ARG A 1 201 ? -18.222 -6.232 -6.679 1.00 98.19 201 ARG A O 1
ATOM 1541 N N . GLU A 1 202 ? -17.743 -5.491 -8.746 1.00 98.38 202 GLU A N 1
ATOM 1542 C CA . GLU A 1 202 ? -17.535 -6.822 -9.318 1.00 98.38 202 GLU A CA 1
ATOM 1543 C C . GLU A 1 202 ? -16.358 -7.554 -8.664 1.00 98.38 202 GLU A C 1
ATOM 1545 O O . GLU A 1 202 ? -16.486 -8.728 -8.312 1.00 98.38 202 GLU A O 1
ATOM 1550 N N . CYS A 1 203 ? -15.229 -6.869 -8.448 1.00 98.31 203 CYS A N 1
ATOM 1551 C CA . CYS A 1 203 ? -14.077 -7.435 -7.740 1.00 98.31 203 CYS A CA 1
ATOM 1552 C C . CYS A 1 203 ? -14.479 -7.925 -6.338 1.00 98.31 203 CYS A C 1
ATOM 1554 O O . CYS A 1 203 ? -14.235 -9.079 -5.971 1.00 98.31 203 CYS A O 1
ATOM 1556 N N . ILE A 1 204 ? -15.187 -7.078 -5.584 1.00 98.06 204 ILE A N 1
ATOM 1557 C CA . ILE A 1 204 ? -15.679 -7.405 -4.239 1.00 98.06 204 ILE A CA 1
ATOM 1558 C C . ILE A 1 204 ? -16.646 -8.600 -4.279 1.00 98.06 204 ILE A C 1
ATOM 1560 O O . ILE A 1 204 ? -16.546 -9.498 -3.445 1.00 98.06 204 ILE A O 1
ATOM 1564 N N . GLN A 1 205 ? -17.552 -8.665 -5.261 1.00 98.19 205 GLN A N 1
ATOM 1565 C CA . GLN A 1 205 ? -18.475 -9.797 -5.435 1.00 98.19 205 GLN A CA 1
ATOM 1566 C C . GLN A 1 205 ? -17.750 -11.106 -5.774 1.00 98.19 205 GLN A C 1
ATOM 1568 O O . GLN A 1 205 ? -18.175 -12.175 -5.334 1.00 98.19 205 GLN A O 1
ATOM 1573 N N . ARG A 1 206 ? -16.624 -11.038 -6.495 1.00 98.06 206 ARG A N 1
ATOM 1574 C CA . ARG A 1 206 ? -15.735 -12.188 -6.738 1.00 98.06 206 ARG A CA 1
ATOM 1575 C C . ARG A 1 206 ? -14.907 -12.580 -5.508 1.00 98.06 206 ARG A C 1
ATOM 1577 O O . ARG A 1 206 ? -14.132 -13.539 -5.594 1.00 98.06 206 ARG A O 1
ATOM 1584 N N . GLY A 1 207 ? -15.057 -11.877 -4.385 1.00 97.88 207 GLY A N 1
ATOM 1585 C CA . GLY A 1 207 ? -14.318 -12.116 -3.147 1.00 97.88 207 GLY A CA 1
ATOM 1586 C C . GLY A 1 207 ? -12.864 -11.654 -3.210 1.00 97.88 207 GLY A C 1
ATOM 1587 O O . GLY A 1 207 ? -12.027 -12.219 -2.515 1.00 97.88 207 GLY A O 1
ATOM 1588 N N . GLU A 1 208 ? -12.536 -10.698 -4.083 1.00 98.62 208 GLU A N 1
ATOM 1589 C CA . GLU A 1 208 ? -11.211 -10.076 -4.117 1.00 98.62 208 GLU A CA 1
ATOM 1590 C C . GLU A 1 208 ? -11.086 -9.090 -2.948 1.00 98.62 208 GLU A C 1
ATOM 1592 O O . GLU A 1 208 ? -11.904 -8.187 -2.768 1.00 98.62 208 GLU A O 1
ATOM 1597 N N . GLU A 1 209 ? -10.062 -9.294 -2.126 1.00 98.62 209 GLU A N 1
ATOM 1598 C CA . GLU A 1 209 ? -9.827 -8.539 -0.894 1.00 98.62 209 GLU A CA 1
ATOM 1599 C C . GLU A 1 209 ? -8.756 -7.459 -1.089 1.00 98.62 209 GLU A C 1
ATOM 1601 O O . GLU A 1 209 ? -8.762 -6.447 -0.399 1.00 98.62 209 GLU A O 1
ATOM 1606 N N . ILE A 1 210 ? -7.829 -7.633 -2.032 1.00 98.75 210 ILE A N 1
ATOM 1607 C CA . ILE A 1 210 ? -6.863 -6.593 -2.401 1.00 98.75 210 ILE A CA 1
ATOM 1608 C C . ILE A 1 210 ? -7.084 -6.262 -3.868 1.00 98.75 210 ILE A C 1
ATOM 1610 O O . ILE A 1 210 ? -6.902 -7.127 -4.716 1.00 98.75 210 ILE A O 1
ATOM 1614 N N . ILE A 1 211 ? -7.469 -5.030 -4.184 1.00 98.81 211 ILE A N 1
ATOM 1615 C CA . ILE A 1 211 ? -7.769 -4.620 -5.557 1.00 98.81 211 ILE A CA 1
ATOM 1616 C C . ILE A 1 211 ? -6.723 -3.613 -6.016 1.00 98.81 211 ILE A C 1
ATOM 1618 O O . ILE A 1 211 ? -6.579 -2.539 -5.431 1.00 98.81 211 ILE A O 1
ATOM 1622 N N . VAL A 1 212 ? -5.991 -3.969 -7.068 1.00 98.69 212 VAL A N 1
ATOM 1623 C CA . VAL A 1 212 ? -5.012 -3.086 -7.705 1.00 98.69 212 VAL A CA 1
ATOM 1624 C C . VAL A 1 212 ? -5.706 -2.208 -8.745 1.00 98.69 212 VAL A C 1
ATOM 1626 O O . VAL A 1 212 ? -6.490 -2.722 -9.545 1.00 98.69 212 VAL A O 1
ATOM 1629 N N . LEU A 1 213 ? -5.386 -0.913 -8.748 1.00 97.56 213 LEU A N 1
ATOM 1630 C CA . LEU A 1 213 ? -5.765 0.048 -9.792 1.00 97.56 213 LEU A CA 1
ATOM 1631 C C . LEU A 1 213 ? -4.571 0.335 -10.717 1.00 97.56 213 LEU A C 1
ATOM 1633 O O . LEU A 1 213 ? -3.462 0.565 -10.179 1.00 97.56 213 LEU A O 1
#

Sequence (213 aa):
MKYIYEESHRAKLVRTGSNLVEIGVIADDLTGANDTGVQFSKQGLRTIVLTRVESLKDMPRDIDVIVIDTESRALPSSLAYDRVKIAAEKLVEAEVPIIYKKIDSTLKGNVGSELDGVMDVTGIKTAIVAPAFPANKRITVGGYQLVNQVPLSKTEAAFDPVTPVRESHVPTLIARQSRRKVGYVGLAAVMELQSLEESLRECIQRGEEIIVL

pLDDT: mean 90.58, std 16.83, range [23.59, 98.81]

Mean predicted aligned error: 5.84 Å

Secondary structure (DSSP, 8-state):
------SSSS------S-SS--EEEEESSHHHHHHHHHHHHHTT--EEEESSGGGGGG--S--SEEEEE---TTS-HHHHHHHHHHHHHHHHHTT-SEEEEE--TT--S-HHHHHHHHHHHH--S-EEE---BGGGTEEEETTEEEETTEEGGGSGGGG-SSS-----BHHHHHHHH-SSPEEE--HHHHTSHHHHHHHHHHHHHTT-SEEE-